Protein AF-A0A6A5UGU0-F1 (afdb_monomer_lite)

Structure (mmCIF, N/CA/C/O backbone):
data_AF-A0A6A5UGU0-F1
#
_entry.id   AF-A0A6A5UGU0-F1
#
loop_
_atom_site.group_PDB
_atom_site.id
_atom_site.type_symbol
_atom_site.label_atom_id
_atom_site.label_alt_id
_atom_site.label_comp_id
_atom_site.label_asym_id
_atom_site.label_entity_id
_atom_site.label_seq_id
_atom_site.pdbx_PDB_ins_code
_atom_site.Cartn_x
_atom_site.Cartn_y
_atom_site.Cartn_z
_atom_site.occupancy
_atom_site.B_iso_or_equiv
_atom_site.auth_seq_id
_atom_site.auth_comp_id
_atom_site.auth_asym_id
_atom_site.auth_atom_id
_atom_site.pdbx_PDB_model_num
ATOM 1 N N . MET A 1 1 ? -25.219 -4.917 24.170 1.00 49.34 1 MET A N 1
ATOM 2 C CA . MET A 1 1 ? -24.137 -5.099 23.174 1.00 49.34 1 MET A CA 1
ATOM 3 C C . MET A 1 1 ? -22.819 -4.936 23.903 1.00 49.34 1 MET A C 1
ATOM 5 O O . MET A 1 1 ? -22.660 -3.935 24.581 1.00 49.34 1 MET A O 1
ATOM 9 N N . SER A 1 2 ? -21.977 -5.966 23.900 1.00 53.06 2 SER A N 1
ATOM 10 C CA . SER A 1 2 ? -20.987 -6.270 24.943 1.00 53.06 2 SER A CA 1
ATOM 11 C C . SER A 1 2 ? -19.898 -5.188 25.089 1.00 53.06 2 SER A C 1
ATOM 13 O O . SER A 1 2 ? -18.972 -5.157 24.278 1.00 53.06 2 SER A O 1
ATOM 15 N N . PRO A 1 3 ? -19.935 -4.345 26.142 1.00 69.44 3 PRO A N 1
ATOM 16 C CA . PRO A 1 3 ? -18.876 -3.366 26.421 1.00 69.44 3 PRO A CA 1
ATOM 17 C C . PRO A 1 3 ? -17.548 -4.030 26.836 1.00 69.44 3 PRO A C 1
ATOM 19 O O . PRO A 1 3 ? -16.527 -3.362 26.954 1.00 69.44 3 PRO A O 1
ATOM 22 N N . HIS A 1 4 ? -17.549 -5.354 27.013 1.00 82.56 4 HIS A N 1
ATOM 23 C CA . HIS A 1 4 ? -16.419 -6.139 27.503 1.00 82.56 4 HIS A CA 1
ATOM 24 C C . HIS A 1 4 ? -15.214 -6.194 26.564 1.00 82.56 4 HIS A C 1
ATOM 26 O O . HIS A 1 4 ? -14.097 -6.372 27.039 1.00 82.56 4 HIS A O 1
ATOM 32 N N . LEU A 1 5 ? -15.403 -6.046 25.247 1.00 83.50 5 LEU A N 1
ATOM 33 C CA . LEU A 1 5 ? -14.250 -6.029 24.346 1.00 83.50 5 LEU A CA 1
ATOM 34 C C . LEU A 1 5 ? -13.468 -4.724 24.524 1.00 83.50 5 LEU A C 1
ATOM 36 O O . LEU A 1 5 ? -12.257 -4.761 24.685 1.00 83.50 5 LEU A O 1
ATOM 40 N N . LEU A 1 6 ? -14.169 -3.586 24.558 1.00 83.50 6 LEU A N 1
ATOM 41 C CA . LEU A 1 6 ? -13.572 -2.249 24.648 1.00 83.50 6 LEU A CA 1
ATOM 42 C C . LEU A 1 6 ? -12.930 -1.954 26.008 1.00 83.50 6 LEU A C 1
ATOM 44 O O . LEU A 1 6 ? -12.074 -1.081 26.085 1.00 83.50 6 LEU A O 1
ATOM 48 N N . SER A 1 7 ? -13.303 -2.686 27.062 1.00 90.94 7 SER A N 1
ATOM 49 C CA . SER A 1 7 ? -12.640 -2.592 28.369 1.00 90.94 7 SER A CA 1
ATOM 50 C C . SER A 1 7 ? -11.246 -3.228 28.401 1.00 90.94 7 SER A C 1
ATOM 52 O O . SER A 1 7 ? -10.529 -3.060 29.383 1.00 90.94 7 SER A O 1
ATOM 54 N N . LEU A 1 8 ? -10.855 -3.979 27.366 1.00 90.31 8 LEU A N 1
ATOM 55 C CA . LEU A 1 8 ? -9.530 -4.587 27.293 1.00 90.31 8 LEU A CA 1
ATOM 56 C C . LEU A 1 8 ? -8.468 -3.567 26.842 1.00 90.31 8 LEU A C 1
ATOM 58 O O . LEU A 1 8 ? -8.745 -2.733 25.969 1.00 90.31 8 LEU A O 1
ATOM 62 N N . PRO A 1 9 ? -7.225 -3.680 27.345 1.00 91.94 9 PRO A N 1
ATOM 63 C CA . PRO A 1 9 ? -6.083 -2.952 26.806 1.00 91.94 9 PRO A CA 1
ATOM 64 C C . PRO A 1 9 ? -5.955 -3.113 25.278 1.00 91.94 9 PRO A C 1
ATOM 66 O O . PRO A 1 9 ? -6.264 -4.195 24.753 1.00 91.94 9 PRO A O 1
ATOM 69 N N . PRO A 1 10 ? -5.510 -2.072 24.549 1.00 86.19 10 PRO A N 1
ATOM 70 C CA . PRO A 1 10 ? -5.385 -2.103 23.090 1.00 86.19 10 PRO A CA 1
ATOM 71 C C . PRO A 1 10 ? -4.582 -3.300 22.565 1.00 86.19 10 PRO A C 1
ATOM 73 O O . PRO A 1 10 ? -4.969 -3.913 21.575 1.00 86.19 10 PRO A O 1
ATOM 76 N N . GLU A 1 11 ? -3.517 -3.706 23.254 1.00 88.31 11 GLU A N 1
ATOM 77 C CA . GLU A 1 11 ? -2.632 -4.800 22.840 1.00 88.31 11 GLU A CA 1
ATOM 78 C C . GLU A 1 11 ? -3.369 -6.145 22.805 1.00 88.31 11 GLU A C 1
ATOM 80 O O . GLU A 1 11 ? -3.183 -6.947 21.886 1.00 88.31 11 GLU A O 1
ATOM 85 N N . LEU A 1 12 ? -4.240 -6.393 23.790 1.00 91.19 12 LEU A N 1
ATOM 86 C CA . LEU A 1 12 ? -5.062 -7.603 23.828 1.00 91.19 12 LEU A CA 1
ATOM 87 C C . LEU A 1 12 ? -6.134 -7.571 22.744 1.00 91.19 12 LEU A C 1
ATOM 89 O O . LEU A 1 12 ? -6.382 -8.594 22.107 1.00 91.19 12 LEU A O 1
ATOM 93 N N . ARG A 1 13 ? -6.730 -6.404 22.488 1.00 89.00 13 ARG A N 1
ATOM 94 C CA . ARG A 1 13 ? -7.705 -6.244 21.403 1.00 89.00 13 ARG A CA 1
ATOM 95 C C . ARG A 1 13 ? -7.076 -6.480 20.041 1.00 89.00 13 ARG A C 1
ATOM 97 O O . ARG A 1 13 ? -7.638 -7.242 19.265 1.00 89.00 13 ARG A O 1
ATOM 104 N N . LEU A 1 14 ? -5.886 -5.934 19.789 1.00 83.25 14 LEU A N 1
ATOM 105 C CA . LEU A 1 14 ? -5.121 -6.190 18.567 1.00 83.25 14 LEU A CA 1
ATOM 106 C C . LEU A 1 14 ? -4.831 -7.683 18.384 1.00 83.25 14 LEU A C 1
ATOM 108 O O . LEU A 1 14 ? -5.032 -8.208 17.290 1.00 83.25 14 LEU A O 1
ATOM 112 N N . ARG A 1 15 ? -4.445 -8.398 19.450 1.00 87.31 15 ARG A N 1
ATOM 113 C CA . ARG A 1 15 ? -4.280 -9.862 19.396 1.00 87.31 15 ARG A CA 1
ATOM 114 C C . ARG A 1 15 ? -5.589 -10.580 19.081 1.00 87.31 15 ARG A C 1
ATOM 116 O O . ARG A 1 15 ? -5.586 -11.478 18.250 1.00 87.31 15 ARG A O 1
ATOM 123 N N . ILE A 1 16 ? -6.703 -10.189 19.701 1.00 87.38 16 ILE A N 1
ATOM 124 C CA . ILE A 1 16 ? -8.022 -10.771 19.408 1.00 87.38 16 ILE A CA 1
ATOM 125 C C . ILE A 1 16 ? -8.397 -10.523 17.945 1.00 87.38 16 ILE A C 1
ATOM 127 O O . ILE A 1 16 ? -8.801 -11.458 17.261 1.00 87.38 16 ILE A O 1
ATOM 131 N N . TYR A 1 17 ? -8.217 -9.301 17.439 1.00 82.94 17 TYR A N 1
ATOM 132 C CA . TYR A 1 17 ? -8.453 -8.985 16.032 1.00 82.94 17 TYR A CA 1
ATOM 133 C C . TYR A 1 17 ? -7.581 -9.845 15.119 1.00 82.94 17 TYR A C 1
ATOM 135 O O . TYR A 1 17 ? -8.092 -10.366 14.138 1.00 82.94 17 TYR A O 1
ATOM 143 N N . PHE A 1 18 ? -6.317 -10.076 15.477 1.00 79.12 18 PHE A N 1
ATOM 144 C CA . PHE A 1 18 ? -5.415 -10.952 14.728 1.00 79.12 18 PHE A CA 1
ATOM 145 C C . PHE A 1 18 ? -5.879 -12.419 14.673 1.00 79.12 18 PHE A C 1
ATOM 147 O O . PHE A 1 18 ? -5.560 -13.113 13.717 1.00 79.12 18 PHE A O 1
ATOM 154 N N . TYR A 1 19 ? -6.634 -12.897 15.669 1.00 82.00 19 TYR A N 1
ATOM 155 C CA . TYR A 1 19 ? -7.231 -14.241 15.653 1.00 82.00 19 TYR A CA 1
ATOM 156 C C . TYR A 1 19 ? -8.598 -14.296 14.960 1.00 82.00 19 TYR A C 1
ATOM 158 O O . TYR A 1 19 ? -8.939 -15.310 14.353 1.00 82.00 19 TYR A O 1
ATOM 166 N N . LEU A 1 20 ? -9.410 -13.242 15.093 1.00 75.25 20 LEU A N 1
ATOM 167 C CA . LEU A 1 20 ? -10.747 -13.159 14.491 1.00 75.25 20 LEU A CA 1
ATOM 168 C C . LEU A 1 20 ? -10.683 -12.909 12.992 1.00 75.25 20 LEU A C 1
ATOM 170 O O . LEU A 1 20 ? -11.514 -13.399 12.228 1.00 75.25 20 LEU A O 1
ATOM 174 N N . ILE A 1 21 ? -9.707 -12.112 12.584 1.00 67.94 21 ILE A N 1
ATOM 175 C CA . ILE A 1 21 ? -9.341 -11.980 11.196 1.00 67.94 21 ILE A CA 1
ATOM 176 C C . ILE A 1 21 ? -8.543 -13.245 10.882 1.00 67.94 21 ILE A C 1
ATOM 178 O O . ILE A 1 21 ? -7.550 -13.491 11.565 1.00 67.94 21 ILE A O 1
ATOM 182 N N . PRO A 1 22 ? -8.954 -14.084 9.913 1.00 60.09 22 PRO A N 1
ATOM 183 C CA . PRO A 1 22 ? -8.141 -15.231 9.538 1.00 60.09 22 PRO A CA 1
ATOM 184 C C . PRO A 1 22 ? -6.701 -14.774 9.259 1.00 60.09 22 PRO A C 1
ATOM 186 O O . PRO A 1 22 ? -6.480 -13.597 8.971 1.00 60.09 22 PRO A O 1
ATOM 189 N N . ASN A 1 23 ? -5.724 -15.685 9.339 1.00 56.59 23 ASN A N 1
ATOM 190 C CA . ASN A 1 23 ? -4.346 -15.434 8.899 1.00 56.59 23 ASN A CA 1
ATOM 191 C C . ASN A 1 23 ? -4.370 -15.150 7.392 1.00 56.59 23 ASN A C 1
ATOM 193 O O . ASN A 1 23 ? -4.155 -16.014 6.545 1.00 56.59 23 ASN A O 1
ATOM 197 N N . ILE A 1 24 ? -4.775 -13.937 7.068 1.00 51.66 24 ILE A N 1
ATOM 198 C CA . ILE A 1 24 ? -5.041 -13.466 5.741 1.00 51.66 24 ILE A CA 1
ATOM 199 C C . ILE A 1 24 ? -3.693 -12.924 5.325 1.00 51.66 24 ILE A C 1
ATOM 201 O O . ILE A 1 24 ? -3.255 -11.907 5.874 1.00 51.66 24 ILE A O 1
ATOM 205 N N . PRO A 1 25 ? -2.982 -13.617 4.421 1.00 56.59 25 PRO A N 1
ATOM 206 C CA . PRO A 1 25 ? -1.736 -13.075 3.926 1.00 56.59 25 PRO A CA 1
ATOM 207 C C . PRO A 1 25 ? -2.054 -11.678 3.391 1.00 56.59 25 PRO A C 1
ATOM 209 O O . PRO A 1 25 ? -3.112 -11.477 2.807 1.00 56.59 25 PRO A O 1
ATOM 212 N N . LEU A 1 26 ? -1.176 -10.696 3.586 1.00 48.00 26 LEU A N 1
ATOM 213 C CA . LEU A 1 26 ? -1.387 -9.328 3.077 1.00 48.00 26 LEU A CA 1
ATOM 214 C C . LEU A 1 26 ? -1.565 -9.279 1.542 1.00 48.00 26 LEU A C 1
ATOM 216 O O . LEU A 1 26 ? -1.891 -8.238 0.985 1.00 48.00 26 LEU A O 1
ATOM 220 N N . SER A 1 27 ? -1.359 -10.414 0.865 1.00 46.28 27 SER A N 1
ATOM 221 C CA . SER A 1 27 ? -1.736 -10.683 -0.522 1.00 46.28 27 SER A CA 1
ATOM 222 C C . SER A 1 27 ? -3.238 -10.897 -0.746 1.00 46.28 27 SER A C 1
ATOM 224 O O . SER A 1 27 ? -3.664 -11.014 -1.889 1.00 46.28 27 SER A O 1
ATOM 226 N N . SER A 1 28 ? -4.032 -11.027 0.313 1.00 52.62 28 SER A N 1
ATOM 227 C CA . SER A 1 28 ? -5.477 -11.174 0.248 1.00 52.62 28 SER A CA 1
ATOM 228 C C . SER A 1 28 ? -6.169 -9.818 0.414 1.00 52.62 28 SER A C 1
ATOM 230 O O . SER A 1 28 ? -5.609 -8.875 0.977 1.00 52.62 28 SER A O 1
ATOM 232 N N . PRO A 1 29 ? -7.412 -9.706 -0.066 1.00 56.78 29 PRO A N 1
ATOM 233 C CA . PRO A 1 29 ? -8.093 -8.437 -0.235 1.00 56.78 29 PRO A CA 1
ATOM 234 C C . PRO A 1 29 ? -8.222 -7.602 1.043 1.00 56.78 29 PRO A C 1
ATOM 236 O O . PRO A 1 29 ? -8.706 -8.087 2.068 1.00 56.78 29 PRO A O 1
ATOM 239 N N . ALA A 1 30 ? -7.987 -6.288 0.932 1.00 57.66 30 ALA A N 1
ATOM 240 C CA . ALA A 1 30 ? -8.401 -5.315 1.949 1.00 57.66 30 ALA A CA 1
ATOM 241 C C . ALA A 1 30 ? -9.912 -5.404 2.260 1.00 57.66 30 ALA A C 1
ATOM 243 O O . ALA A 1 30 ? -10.333 -5.061 3.367 1.00 57.66 30 ALA A O 1
ATOM 244 N N . THR A 1 31 ? -10.727 -5.937 1.330 1.00 59.84 31 THR A N 1
ATOM 245 C CA . THR A 1 31 ? -12.160 -6.217 1.544 1.00 59.84 31 THR A CA 1
ATOM 246 C C . THR A 1 31 ? -12.420 -7.108 2.757 1.00 59.84 31 THR A C 1
ATOM 248 O O . THR A 1 31 ? -13.451 -6.944 3.405 1.00 59.84 31 THR A O 1
ATOM 251 N N . GLN A 1 32 ? -11.475 -7.974 3.135 1.00 63.94 32 GLN A N 1
ATOM 252 C CA . GLN A 1 32 ? -11.617 -8.849 4.303 1.00 63.94 32 GLN A CA 1
ATOM 253 C C . GLN A 1 32 ? -11.498 -8.077 5.627 1.00 63.94 32 GLN A C 1
ATOM 255 O O . GLN A 1 32 ? -12.209 -8.377 6.582 1.00 63.94 32 GLN A O 1
ATOM 260 N N . PHE A 1 33 ? -10.694 -7.011 5.659 1.00 68.88 33 PHE A N 1
ATOM 261 C CA . PHE A 1 33 ? -10.597 -6.098 6.803 1.00 68.88 33 PHE A CA 1
ATOM 262 C C . PHE A 1 33 ? -11.643 -4.984 6.755 1.00 68.88 33 PHE A C 1
ATOM 264 O O . PHE A 1 33 ? -11.893 -4.326 7.760 1.00 68.88 33 PHE A O 1
ATOM 271 N N . THR A 1 34 ? -12.268 -4.758 5.598 1.00 72.69 34 THR A N 1
ATOM 272 C CA . THR A 1 34 ? -13.196 -3.639 5.389 1.00 72.69 34 THR A CA 1
ATOM 273 C C . THR A 1 34 ? -14.408 -3.764 6.312 1.00 72.69 34 THR A C 1
ATOM 275 O O . THR A 1 34 ? -14.800 -2.789 6.939 1.00 72.69 34 THR A O 1
ATOM 278 N N . GLY A 1 35 ? -14.944 -4.969 6.520 1.00 76.38 35 GLY A N 1
ATOM 279 C CA . GLY A 1 35 ? -16.017 -5.163 7.503 1.00 76.38 35 GLY A CA 1
ATOM 280 C C . GLY A 1 35 ? -15.619 -4.698 8.909 1.00 76.38 35 GLY A C 1
ATOM 281 O O . GLY A 1 35 ? -16.367 -3.968 9.557 1.00 76.38 35 GLY A O 1
ATOM 282 N N . LEU A 1 36 ? -14.408 -5.044 9.353 1.00 76.94 36 LEU A N 1
ATOM 283 C CA . LEU A 1 36 ? -13.912 -4.680 10.679 1.00 76.94 36 LEU A CA 1
ATOM 284 C C . LEU A 1 36 ? -13.577 -3.185 10.783 1.00 76.94 36 LEU A C 1
ATOM 286 O O . LEU A 1 36 ? -14.006 -2.527 11.729 1.00 76.94 36 LEU A O 1
ATOM 290 N N . LEU A 1 37 ? -12.886 -2.623 9.789 1.00 79.94 37 LEU A N 1
ATOM 291 C CA . LEU A 1 37 ? -12.500 -1.208 9.751 1.00 79.94 37 LEU A CA 1
ATOM 292 C C . LEU A 1 37 ? -13.699 -0.261 9.725 1.00 79.94 37 LEU A C 1
ATOM 294 O O . LEU A 1 37 ? -13.630 0.840 10.267 1.00 79.94 37 LEU A O 1
ATOM 298 N N . TYR A 1 38 ? -14.794 -0.672 9.089 1.00 81.50 38 TYR A N 1
ATOM 299 C CA . TYR A 1 38 ? -16.007 0.138 9.004 1.00 81.50 38 TYR A CA 1
ATOM 300 C C . TYR A 1 38 ? -17.027 -0.192 10.103 1.00 81.50 38 TYR A C 1
ATOM 302 O O . TYR A 1 38 ? -18.035 0.502 10.212 1.00 81.50 38 TYR A O 1
ATOM 310 N N . SER A 1 39 ? -16.757 -1.186 10.959 1.00 82.12 39 SER A N 1
ATOM 311 C CA . SER A 1 39 ? -17.650 -1.541 12.071 1.00 82.12 39 SER A CA 1
ATOM 312 C C . SER A 1 39 ? -17.650 -0.505 13.202 1.00 82.12 39 SER A C 1
ATOM 314 O O . SER A 1 39 ? -18.700 -0.205 13.766 1.00 82.12 39 SER A O 1
ATOM 316 N N . CYS A 1 40 ? -16.486 0.058 13.549 1.00 84.31 40 CYS A N 1
ATOM 317 C CA . CYS A 1 40 ? -16.342 0.981 14.673 1.00 84.31 40 CYS A CA 1
ATOM 318 C C . CYS A 1 40 ? -15.159 1.938 14.468 1.00 84.31 40 CYS A C 1
ATOM 320 O O . CYS A 1 40 ? -14.041 1.507 14.181 1.00 84.31 40 CYS A O 1
ATOM 322 N N . LYS A 1 41 ? -15.385 3.243 14.692 1.00 88.00 41 LYS A N 1
ATOM 323 C CA . LYS A 1 41 ? -14.343 4.284 14.579 1.00 88.00 41 LYS A CA 1
ATOM 324 C C . LYS A 1 41 ? -13.145 4.028 15.501 1.00 88.00 41 LYS A C 1
ATOM 326 O O . LYS A 1 41 ? -12.020 4.303 15.106 1.00 88.00 41 LYS A O 1
ATOM 331 N N . TYR A 1 42 ? -13.388 3.485 16.694 1.00 87.25 42 TYR A N 1
ATOM 332 C CA . TYR A 1 42 ? -12.339 3.217 17.679 1.00 87.25 42 TYR A CA 1
ATOM 333 C C . TYR A 1 42 ? -11.463 2.017 17.292 1.00 87.25 42 TYR A C 1
ATOM 335 O O . TYR A 1 42 ? -10.239 2.089 17.337 1.00 87.25 42 TYR A O 1
ATOM 343 N N . ILE A 1 43 ? -12.087 0.940 16.806 1.00 85.44 43 ILE A N 1
ATOM 344 C CA . ILE A 1 43 ? -11.368 -0.221 16.259 1.00 85.44 43 ILE A CA 1
ATOM 345 C C . ILE A 1 43 ? -10.519 0.206 15.059 1.00 85.44 43 ILE A C 1
ATOM 347 O O . ILE A 1 43 ? -9.360 -0.185 14.936 1.00 85.44 43 ILE A O 1
ATOM 351 N N . ARG A 1 44 ? -11.073 1.065 14.196 1.00 88.69 44 ARG A N 1
ATOM 352 C CA . ARG A 1 44 ? -10.340 1.629 13.065 1.00 88.69 44 ARG A CA 1
ATOM 353 C C . ARG A 1 44 ? -9.103 2.406 13.501 1.00 88.69 44 ARG A C 1
ATOM 355 O O . ARG A 1 44 ? -8.043 2.158 12.940 1.00 88.69 44 ARG A O 1
ATOM 362 N N . SER A 1 45 ? -9.215 3.309 14.479 1.00 90.44 45 SER A N 1
ATOM 363 C CA . SER A 1 45 ? -8.064 4.102 14.936 1.00 90.44 45 SER A CA 1
ATOM 364 C C . SER A 1 45 ? -6.926 3.248 15.500 1.00 90.44 45 SER A C 1
ATOM 366 O O . SER A 1 45 ? -5.777 3.672 15.450 1.00 90.44 45 SER A O 1
ATOM 368 N N . GLU A 1 46 ? -7.226 2.049 16.000 1.00 89.56 46 GLU A N 1
ATOM 369 C CA . GLU A 1 46 ? -6.217 1.119 16.519 1.00 89.56 46 GLU A CA 1
ATOM 370 C C . GLU A 1 46 ? -5.594 0.240 15.441 1.00 89.56 46 GLU A C 1
ATOM 372 O O . GLU A 1 46 ? -4.393 -0.012 15.468 1.00 89.56 46 GLU A O 1
ATOM 377 N N . LEU A 1 47 ? -6.398 -0.234 14.489 1.00 87.31 47 LEU A N 1
ATOM 378 C CA . LEU A 1 47 ? -5.926 -1.126 13.430 1.00 87.31 47 LEU A CA 1
ATOM 379 C C . LEU A 1 47 ? -5.218 -0.389 12.298 1.00 87.31 47 LEU A C 1
ATOM 381 O O . LEU A 1 47 ? -4.342 -0.960 11.652 1.00 87.31 47 LEU A O 1
ATOM 385 N N . GLU A 1 48 ? -5.611 0.853 12.023 1.00 89.81 48 GLU A N 1
ATOM 386 C CA . GLU A 1 48 ? -5.106 1.613 10.881 1.00 89.81 48 GLU A CA 1
ATOM 387 C C . GLU A 1 48 ? -3.566 1.740 10.878 1.00 89.81 48 GLU A C 1
ATOM 389 O O . GLU A 1 48 ? -2.972 1.407 9.848 1.00 89.81 48 GLU A O 1
ATOM 394 N N . PRO A 1 49 ? -2.884 2.094 11.989 1.00 91.12 49 PRO A N 1
ATOM 395 C CA . PRO A 1 49 ? -1.419 2.142 12.030 1.00 91.12 49 PRO A CA 1
ATOM 396 C C . PRO A 1 49 ? -0.747 0.792 11.738 1.00 91.12 49 PRO A C 1
ATOM 398 O O . PRO A 1 49 ? 0.229 0.736 10.987 1.00 91.12 49 PRO A O 1
ATOM 401 N N . GLU A 1 50 ? -1.280 -0.304 12.287 1.00 88.69 50 GLU A N 1
ATOM 402 C CA . GLU A 1 50 ? -0.731 -1.649 12.070 1.00 88.69 50 GLU A CA 1
ATOM 403 C C . GLU A 1 50 ? -0.917 -2.105 10.618 1.00 88.69 50 GLU A C 1
ATOM 405 O O . GLU A 1 50 ? 0.004 -2.655 10.013 1.00 88.69 50 GLU A O 1
ATOM 410 N N . ILE A 1 51 ? -2.067 -1.807 10.010 1.00 86.69 51 ILE A N 1
ATOM 411 C CA . ILE A 1 51 ? -2.318 -2.097 8.593 1.00 86.69 51 ILE A CA 1
ATOM 412 C C . ILE A 1 51 ? -1.347 -1.316 7.707 1.00 86.69 51 ILE A C 1
ATOM 414 O O . ILE A 1 51 ? -0.731 -1.908 6.821 1.00 86.69 51 ILE A O 1
ATOM 418 N N . ILE A 1 52 ? -1.166 -0.014 7.951 1.00 90.94 52 ILE A N 1
ATOM 419 C CA . ILE A 1 52 ? -0.232 0.820 7.177 1.00 90.94 52 ILE A CA 1
ATOM 420 C C . ILE A 1 52 ? 1.187 0.251 7.272 1.00 90.94 52 ILE A C 1
ATOM 422 O O . ILE A 1 52 ? 1.844 0.073 6.246 1.00 90.94 52 ILE A O 1
ATOM 426 N N . LYS A 1 53 ? 1.641 -0.099 8.480 1.00 90.25 53 LYS A N 1
ATOM 427 C CA . LYS A 1 53 ? 2.959 -0.699 8.724 1.00 90.25 53 LYS A CA 1
ATOM 428 C C . LYS A 1 53 ? 3.152 -2.002 7.947 1.00 90.25 53 LYS A C 1
ATOM 430 O O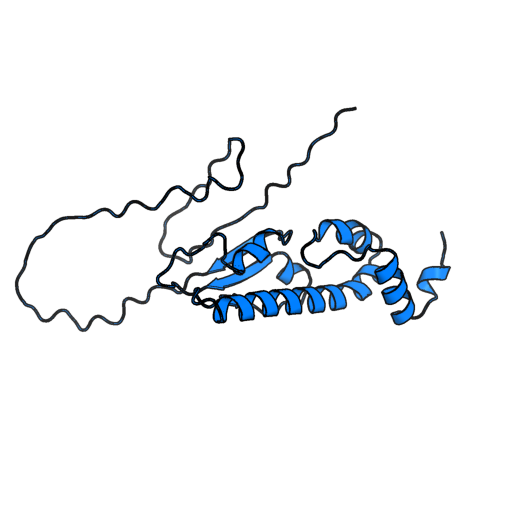 . LYS A 1 53 ? 4.170 -2.175 7.276 1.00 90.25 53 LYS A O 1
ATOM 435 N N . LEU A 1 54 ? 2.177 -2.905 8.012 1.00 87.50 54 LEU A N 1
ATOM 436 C CA . LEU A 1 54 ? 2.215 -4.194 7.323 1.00 87.50 54 LEU A CA 1
ATOM 437 C C . LEU A 1 54 ? 2.192 -4.037 5.798 1.00 87.50 54 LEU A C 1
ATOM 439 O O . LEU A 1 54 ? 2.995 -4.656 5.096 1.00 87.50 54 LEU A O 1
ATOM 443 N N . MET A 1 55 ? 1.317 -3.179 5.274 1.00 88.56 55 MET A N 1
ATOM 444 C CA . MET A 1 55 ? 1.243 -2.917 3.837 1.00 88.56 55 MET A CA 1
ATOM 445 C C . MET A 1 55 ? 2.522 -2.246 3.330 1.00 88.56 55 MET A C 1
ATOM 447 O O . MET A 1 55 ? 3.030 -2.628 2.279 1.00 88.56 55 MET A O 1
ATOM 451 N N . PHE A 1 56 ? 3.102 -1.312 4.084 1.00 91.94 56 PHE A N 1
ATOM 452 C CA . PHE A 1 56 ? 4.373 -0.693 3.715 1.00 91.94 56 PHE A CA 1
ATOM 453 C C . PHE A 1 56 ? 5.526 -1.703 3.690 1.00 91.94 56 PHE A C 1
ATOM 455 O O . PHE A 1 56 ? 6.322 -1.700 2.750 1.00 91.94 56 PHE A O 1
ATOM 462 N N . ALA A 1 57 ? 5.590 -2.617 4.662 1.00 91.44 57 ALA A N 1
ATOM 463 C CA . ALA A 1 57 ? 6.566 -3.705 4.655 1.00 91.44 57 ALA A CA 1
ATOM 464 C C . ALA A 1 57 ? 6.421 -4.600 3.408 1.00 91.44 57 ALA A C 1
ATOM 466 O O . ALA A 1 57 ? 7.420 -4.963 2.782 1.00 91.44 57 ALA A O 1
ATOM 467 N N . PHE A 1 58 ? 5.185 -4.898 2.991 1.00 91.00 58 PHE A N 1
ATOM 468 C CA . PHE A 1 58 ? 4.921 -5.619 1.745 1.00 91.00 58 PHE A CA 1
ATOM 469 C C . PHE A 1 58 ? 5.402 -4.844 0.509 1.00 91.00 58 PHE A C 1
ATOM 471 O O . PHE A 1 58 ? 6.111 -5.410 -0.324 1.00 91.00 58 PHE A O 1
ATOM 478 N N . LEU A 1 59 ? 5.087 -3.548 0.403 1.00 93.62 59 LEU A N 1
ATOM 479 C CA . LEU A 1 59 ? 5.551 -2.700 -0.704 1.00 93.62 59 LEU A CA 1
ATOM 480 C C . LEU A 1 59 ? 7.083 -2.671 -0.784 1.00 93.62 59 LEU A C 1
ATOM 482 O O . LEU A 1 59 ? 7.649 -2.829 -1.864 1.00 93.62 59 LEU A O 1
ATOM 486 N N . ARG A 1 60 ? 7.769 -2.572 0.361 1.00 94.81 60 ARG A N 1
ATOM 487 C CA . ARG A 1 60 ? 9.236 -2.661 0.432 1.00 94.81 60 ARG A CA 1
ATOM 488 C C . ARG A 1 60 ? 9.768 -4.017 -0.025 1.00 94.81 60 ARG A C 1
ATOM 490 O O . ARG A 1 60 ? 10.767 -4.058 -0.735 1.00 94.81 60 ARG A O 1
ATOM 497 N N . SER A 1 61 ? 9.087 -5.112 0.304 1.00 94.12 61 SER A N 1
ATOM 498 C CA . SER A 1 61 ? 9.437 -6.441 -0.212 1.00 94.12 61 SER A CA 1
ATOM 499 C C . SER A 1 61 ? 9.264 -6.543 -1.734 1.00 94.12 61 SER A C 1
ATOM 501 O O . SER A 1 61 ? 10.083 -7.163 -2.411 1.00 94.12 61 SER A O 1
ATOM 503 N N . VAL A 1 62 ? 8.223 -5.929 -2.306 1.00 93.50 62 VAL A N 1
ATOM 504 C CA . VAL A 1 62 ? 8.048 -5.848 -3.768 1.00 93.50 62 VAL A CA 1
ATOM 505 C C . VAL A 1 62 ? 9.165 -5.010 -4.396 1.00 93.50 62 VAL A C 1
ATOM 507 O O . VAL A 1 62 ? 9.753 -5.442 -5.387 1.00 93.50 62 VAL A O 1
ATOM 510 N N . GLN A 1 63 ? 9.510 -3.868 -3.794 1.00 95.00 63 GLN A N 1
ATOM 511 C CA . GLN A 1 63 ? 10.614 -3.009 -4.232 1.00 95.00 63 GLN A CA 1
ATOM 512 C C . GLN A 1 63 ? 11.943 -3.767 -4.287 1.00 95.00 63 GLN A C 1
ATOM 514 O O . GLN A 1 63 ? 12.600 -3.775 -5.325 1.00 95.00 63 GLN A O 1
ATOM 519 N N . ASP A 1 64 ? 12.297 -4.448 -3.197 1.00 94.75 64 ASP A N 1
ATOM 520 C CA . ASP A 1 64 ? 13.539 -5.215 -3.068 1.00 94.75 64 ASP A CA 1
ATOM 521 C C . ASP A 1 64 ? 13.606 -6.401 -4.042 1.00 94.75 64 ASP A C 1
ATOM 523 O O . ASP A 1 64 ? 14.638 -6.657 -4.660 1.00 94.75 64 ASP A O 1
ATOM 527 N N . ARG A 1 65 ? 12.495 -7.117 -4.253 1.00 93.88 65 ARG A N 1
ATOM 528 C CA . ARG A 1 65 ? 12.462 -8.191 -5.257 1.00 93.88 65 ARG A CA 1
ATOM 529 C C . ARG A 1 65 ? 12.633 -7.653 -6.672 1.00 93.88 65 ARG A C 1
ATOM 531 O O . ARG A 1 65 ? 13.317 -8.288 -7.469 1.00 93.88 65 ARG A O 1
ATOM 538 N N . THR A 1 66 ? 12.033 -6.504 -6.978 1.00 91.88 66 THR A N 1
ATOM 539 C CA . THR A 1 66 ? 12.100 -5.891 -8.313 1.00 91.88 66 THR A CA 1
ATOM 540 C C . THR A 1 66 ? 13.513 -5.396 -8.623 1.00 91.88 66 THR A C 1
ATOM 542 O O . THR A 1 66 ? 14.031 -5.689 -9.698 1.00 91.88 66 THR A O 1
ATOM 545 N N . SER A 1 67 ? 14.185 -4.745 -7.666 1.00 91.25 67 SER A N 1
ATOM 546 C CA . SER A 1 67 ? 15.573 -4.288 -7.845 1.00 91.25 67 SER A CA 1
ATOM 547 C C . SER A 1 67 ? 16.561 -5.446 -8.035 1.00 91.25 67 SER A C 1
ATOM 549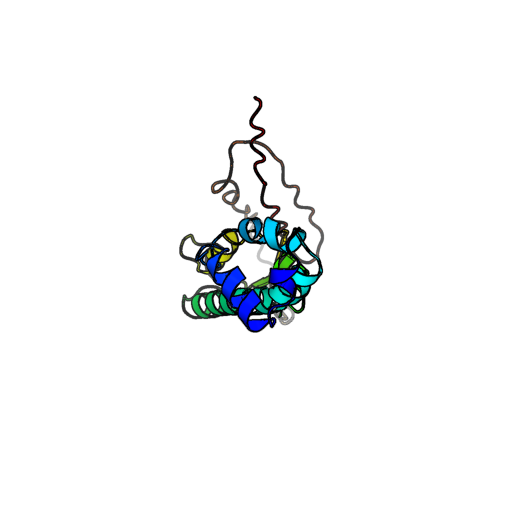 O O . SER A 1 67 ? 17.556 -5.305 -8.743 1.00 91.25 67 SER A O 1
ATOM 551 N N . LYS A 1 68 ? 16.273 -6.620 -7.457 1.00 92.81 68 LYS A N 1
ATOM 552 C CA . LYS A 1 68 ? 17.089 -7.838 -7.605 1.00 92.81 68 LYS A CA 1
ATOM 553 C C . LYS A 1 68 ? 16.878 -8.596 -8.919 1.00 92.81 68 LYS A C 1
ATOM 555 O O . LYS A 1 68 ? 17.723 -9.411 -9.271 1.00 92.81 68 LYS A O 1
ATOM 560 N N . SER A 1 69 ? 15.776 -8.375 -9.636 1.00 87.38 69 SER A N 1
ATOM 561 C CA . SER A 1 69 ? 15.343 -9.228 -10.762 1.00 87.38 69 SER A CA 1
ATOM 562 C C . SER A 1 69 ? 15.611 -8.629 -12.149 1.00 87.38 69 SER A C 1
ATOM 564 O O . SER A 1 69 ? 14.973 -9.007 -13.127 1.00 87.38 69 SER A O 1
ATOM 566 N N . SER A 1 70 ? 16.565 -7.696 -12.253 1.00 85.62 70 SER A N 1
ATOM 567 C CA . SER A 1 70 ? 16.920 -6.979 -13.496 1.00 85.62 70 SER A CA 1
ATOM 568 C C . SER A 1 70 ? 15.763 -6.206 -14.151 1.00 85.62 70 SER A C 1
ATOM 570 O O . SER A 1 70 ? 15.925 -5.661 -15.245 1.00 85.62 70 SER A O 1
ATOM 572 N N . TYR A 1 71 ? 14.602 -6.130 -13.497 1.00 87.25 71 TYR A N 1
ATOM 573 C CA . TYR A 1 71 ? 13.499 -5.282 -13.917 1.00 87.25 71 TYR A CA 1
ATOM 574 C C . TYR A 1 71 ? 13.792 -3.819 -13.583 1.00 87.25 71 TYR A C 1
ATOM 576 O O . TYR A 1 71 ? 14.720 -3.485 -12.848 1.00 87.25 71 TYR A O 1
ATOM 584 N N . ALA A 1 72 ? 12.980 -2.928 -14.150 1.00 86.75 72 ALA A N 1
ATOM 585 C CA . ALA A 1 72 ? 13.041 -1.511 -13.832 1.00 86.75 72 ALA A CA 1
ATOM 586 C C . ALA A 1 72 ? 12.901 -1.271 -12.326 1.00 86.75 72 ALA A C 1
ATOM 588 O O . ALA A 1 72 ? 11.995 -1.828 -11.701 1.00 86.75 72 ALA A O 1
ATOM 589 N N . ASN A 1 73 ? 13.747 -0.396 -11.780 1.00 90.94 73 ASN A N 1
ATOM 590 C CA . ASN A 1 73 ? 13.608 0.032 -10.400 1.00 90.94 73 ASN A CA 1
ATOM 591 C C . ASN A 1 73 ? 12.238 0.672 -10.190 1.00 90.94 73 ASN A C 1
ATOM 593 O O . ASN A 1 73 ? 11.710 1.385 -11.050 1.00 90.94 73 ASN A O 1
ATOM 597 N N . ILE A 1 74 ? 11.677 0.389 -9.022 1.00 93.88 74 ILE A N 1
ATOM 598 C CA . ILE A 1 74 ? 10.429 0.974 -8.565 1.00 93.88 74 ILE A CA 1
ATOM 599 C C . ILE A 1 74 ? 10.678 1.702 -7.257 1.00 93.88 74 ILE A C 1
ATOM 601 O O . ILE A 1 74 ? 11.444 1.241 -6.407 1.00 93.88 74 ILE A O 1
ATOM 605 N N . THR A 1 75 ? 9.990 2.817 -7.088 1.00 94.81 75 THR A N 1
ATOM 606 C CA . THR A 1 75 ? 9.993 3.596 -5.860 1.00 94.81 75 THR A CA 1
ATOM 607 C C . THR A 1 75 ? 8.551 3.839 -5.455 1.00 94.81 75 THR A C 1
ATOM 609 O O . THR A 1 75 ? 7.711 4.221 -6.270 1.00 94.81 75 THR A O 1
ATOM 612 N N . PHE A 1 76 ? 8.262 3.565 -4.187 1.00 94.56 76 PHE A N 1
ATOM 613 C CA . PHE A 1 76 ? 6.963 3.817 -3.582 1.00 94.56 76 PHE A CA 1
ATOM 614 C C . PHE A 1 76 ? 7.050 5.058 -2.703 1.00 94.56 76 PHE A C 1
ATOM 616 O O . PHE A 1 76 ? 8.002 5.197 -1.927 1.00 94.56 76 PHE A O 1
ATOM 623 N N . ASP A 1 77 ? 6.025 5.903 -2.768 1.00 93.19 77 ASP A N 1
ATOM 624 C CA . ASP A 1 77 ? 5.829 6.948 -1.768 1.00 93.19 77 ASP A CA 1
ATOM 625 C C . ASP A 1 77 ? 5.586 6.302 -0.394 1.00 93.19 77 ASP A C 1
ATOM 627 O O . ASP A 1 77 ? 4.958 5.245 -0.286 1.00 93.19 77 ASP A O 1
ATOM 631 N N . THR A 1 78 ? 6.099 6.919 0.675 1.00 93.19 78 THR A N 1
ATOM 632 C CA . THR A 1 78 ? 5.863 6.418 2.038 1.00 93.19 78 THR A CA 1
ATOM 633 C C . THR A 1 78 ? 4.429 6.762 2.450 1.00 93.19 78 THR A C 1
ATOM 635 O O . THR A 1 78 ? 4.097 7.944 2.522 1.00 93.19 78 THR A O 1
ATOM 638 N N . PRO A 1 79 ? 3.563 5.770 2.717 1.00 93.62 79 PRO A N 1
ATOM 639 C CA . PRO A 1 79 ? 2.183 6.038 3.087 1.00 93.62 79 PRO A CA 1
ATOM 640 C C . PRO A 1 79 ? 2.091 6.501 4.545 1.00 93.62 79 PRO A C 1
ATOM 642 O O . PRO A 1 79 ? 2.696 5.897 5.432 1.00 93.62 79 PRO A O 1
ATOM 645 N N . HIS A 1 80 ? 1.286 7.532 4.806 1.00 92.56 80 HIS A N 1
ATOM 646 C CA . HIS A 1 80 ? 1.062 8.060 6.160 1.00 92.56 80 HIS A CA 1
ATOM 647 C C . HIS A 1 80 ? -0.346 7.776 6.688 1.00 92.56 80 HIS A C 1
ATOM 649 O O . HIS A 1 80 ? -0.570 7.764 7.897 1.00 92.56 80 HIS A O 1
ATOM 655 N N . LYS A 1 81 ? -1.298 7.526 5.789 1.00 94.50 81 LYS A N 1
ATOM 656 C CA . LYS A 1 81 ? -2.684 7.157 6.103 1.00 94.50 81 LYS A CA 1
ATOM 657 C C . LYS A 1 81 ? -3.130 5.990 5.232 1.00 94.50 81 LYS A C 1
ATOM 659 O O . LYS A 1 81 ? -2.589 5.768 4.148 1.00 94.50 81 LYS A O 1
ATOM 664 N N . LEU A 1 82 ? -4.187 5.292 5.649 1.00 90.12 82 LEU A N 1
ATOM 665 C CA . LEU A 1 82 ? -4.727 4.160 4.887 1.00 90.12 82 LEU A CA 1
ATOM 666 C C . LEU A 1 82 ? -5.126 4.558 3.458 1.00 90.12 82 LEU A C 1
ATOM 668 O O . LEU A 1 82 ? -4.966 3.784 2.517 1.00 90.12 82 LEU A O 1
ATOM 672 N N . GLY A 1 83 ? -5.609 5.792 3.288 1.00 91.75 83 GLY A N 1
ATOM 673 C CA . GLY A 1 83 ? -5.960 6.340 1.980 1.00 91.75 83 GLY A CA 1
ATOM 674 C C . GLY A 1 83 ? -4.790 6.390 0.993 1.00 91.75 83 GLY A C 1
ATOM 675 O O . GLY A 1 83 ? -5.024 6.172 -0.192 1.00 91.75 83 GLY A O 1
ATOM 676 N N . ASP A 1 84 ? -3.560 6.621 1.459 1.00 93.25 84 ASP A N 1
ATOM 677 C CA . ASP A 1 84 ? -2.371 6.665 0.592 1.00 93.25 84 ASP A CA 1
ATOM 678 C C . ASP A 1 84 ? -2.037 5.267 0.076 1.00 93.25 84 ASP A C 1
ATOM 680 O O . ASP A 1 84 ? -1.726 5.080 -1.095 1.00 93.25 84 ASP A O 1
ATOM 684 N N . VAL A 1 85 ? -2.180 4.262 0.943 1.00 90.44 85 VAL A N 1
ATOM 685 C CA . VAL A 1 85 ? -1.932 2.870 0.571 1.00 90.44 85 VAL A CA 1
ATOM 686 C C . VAL A 1 85 ? -2.959 2.378 -0.447 1.00 90.44 85 VAL A C 1
ATOM 688 O O . VAL A 1 85 ? -2.605 1.678 -1.390 1.00 90.44 85 VAL A O 1
ATOM 691 N N . LEU A 1 86 ? -4.233 2.747 -0.278 1.00 89.06 86 LEU A N 1
ATOM 692 C CA . LEU A 1 86 ? -5.303 2.368 -1.208 1.00 89.06 86 LEU A CA 1
ATOM 693 C C . LEU A 1 86 ? -5.227 3.116 -2.547 1.00 89.06 86 LEU A C 1
ATOM 695 O O . LEU A 1 86 ? -5.766 2.630 -3.540 1.00 89.06 86 LEU A O 1
ATOM 699 N N . ASN A 1 87 ? -4.586 4.284 -2.581 1.00 92.69 87 ASN A N 1
ATOM 700 C CA . ASN A 1 87 ? -4.375 5.089 -3.783 1.00 92.69 87 ASN A CA 1
ATOM 701 C C . ASN A 1 87 ? -2.881 5.158 -4.095 1.00 92.69 87 ASN A C 1
ATOM 703 O O . ASN A 1 87 ? -2.276 6.229 -4.104 1.00 92.69 87 ASN A O 1
ATOM 707 N N . LEU A 1 88 ? -2.293 3.985 -4.315 1.00 93.31 88 LEU A N 1
ATOM 708 C CA . LEU A 1 88 ? -0.854 3.824 -4.404 1.00 93.31 88 LEU A CA 1
ATOM 709 C C . LEU A 1 88 ? -0.288 4.574 -5.611 1.00 93.31 88 LEU A C 1
ATOM 711 O O . LEU A 1 88 ? -0.743 4.400 -6.747 1.00 93.31 88 LEU A O 1
ATOM 715 N N . ARG A 1 89 ? 0.751 5.368 -5.363 1.00 93.94 89 ARG A N 1
ATOM 716 C CA . ARG A 1 89 ? 1.575 5.987 -6.395 1.00 93.94 89 ARG A CA 1
ATOM 717 C C . ARG A 1 89 ? 2.928 5.288 -6.443 1.00 93.94 89 ARG A C 1
ATOM 719 O O . ARG A 1 89 ? 3.565 5.054 -5.419 1.00 93.94 89 ARG A O 1
ATOM 726 N N . VAL A 1 90 ? 3.322 4.928 -7.654 1.00 94.25 90 VAL A N 1
ATOM 727 C CA . VAL A 1 90 ? 4.571 4.250 -7.980 1.00 94.25 90 VAL A CA 1
ATOM 728 C C . VAL A 1 90 ? 5.312 5.089 -8.992 1.00 94.25 90 VAL A C 1
ATOM 730 O O . VAL A 1 90 ? 4.729 5.501 -9.993 1.00 94.25 90 VAL A O 1
ATOM 733 N N . GLU A 1 91 ? 6.599 5.280 -8.765 1.00 93.94 91 GLU A N 1
ATOM 734 C CA . GLU A 1 91 ? 7.532 5.721 -9.793 1.00 93.94 91 GLU A CA 1
ATOM 735 C C . GLU A 1 91 ? 8.285 4.494 -10.293 1.00 93.94 91 GLU A C 1
ATOM 737 O O . GLU A 1 91 ? 8.752 3.675 -9.498 1.00 93.94 91 GLU A O 1
ATOM 742 N N . ARG A 1 92 ? 8.335 4.315 -11.611 1.00 91.19 92 ARG A N 1
ATOM 743 C CA . ARG A 1 92 ? 8.934 3.139 -12.236 1.00 91.19 92 ARG A CA 1
ATOM 744 C C . ARG A 1 92 ? 9.800 3.550 -13.407 1.00 91.19 92 ARG A C 1
ATOM 746 O O . ARG A 1 92 ? 9.298 4.148 -14.357 1.00 91.19 92 ARG A O 1
ATOM 753 N N . ASP A 1 93 ? 11.066 3.156 -13.367 1.00 90.38 93 ASP A N 1
ATOM 754 C CA . ASP A 1 93 ? 12.017 3.483 -14.421 1.00 90.38 93 ASP A CA 1
ATOM 755 C C . ASP A 1 93 ? 11.639 2.845 -15.766 1.00 90.38 93 ASP A C 1
ATOM 757 O O . ASP A 1 93 ? 10.995 1.795 -15.848 1.00 90.38 93 ASP A O 1
ATOM 761 N N . SER A 1 94 ? 12.066 3.475 -16.861 1.00 80.44 94 SER A N 1
ATOM 762 C CA . SER A 1 94 ? 11.950 2.880 -18.195 1.00 80.44 94 SER A CA 1
ATOM 763 C C . SER A 1 94 ? 13.090 1.881 -18.399 1.00 80.44 94 SER A C 1
ATOM 765 O O . SER A 1 94 ? 14.145 2.225 -18.923 1.00 80.44 94 SER A O 1
ATOM 767 N N . GLY A 1 95 ? 12.901 0.649 -17.925 1.00 71.56 95 GLY A N 1
ATOM 768 C CA . GLY A 1 95 ? 13.862 -0.436 -18.132 1.00 71.56 95 GLY A CA 1
ATOM 769 C C . GLY A 1 95 ? 13.868 -0.956 -19.581 1.00 71.56 95 GLY A C 1
ATOM 770 O O . GLY A 1 95 ? 12.877 -0.796 -20.294 1.00 71.56 95 GLY A O 1
ATOM 771 N N . PRO A 1 96 ? 14.944 -1.634 -20.024 1.00 63.12 96 PRO A N 1
ATOM 772 C CA . PRO A 1 96 ? 15.071 -2.172 -21.386 1.00 63.12 96 PRO A CA 1
ATOM 773 C C . PRO A 1 96 ? 14.135 -3.360 -21.699 1.00 63.12 96 PRO A C 1
ATOM 775 O O . PRO A 1 96 ? 14.148 -3.874 -22.816 1.00 63.12 96 PRO A O 1
ATOM 778 N N . GLY A 1 97 ? 13.328 -3.812 -20.734 1.00 68.38 97 GLY A N 1
ATOM 779 C CA . GLY A 1 97 ? 12.438 -4.968 -20.857 1.00 68.38 97 GLY A CA 1
ATOM 780 C C . GLY A 1 97 ? 10.955 -4.617 -21.001 1.00 68.38 97 GLY A C 1
ATOM 781 O O . GLY A 1 97 ? 10.536 -3.464 -20.900 1.00 68.38 97 GLY A O 1
ATOM 782 N N . ALA A 1 98 ? 10.132 -5.649 -21.204 1.00 66.75 98 ALA A N 1
ATOM 783 C CA . ALA A 1 98 ? 8.682 -5.512 -21.127 1.00 66.75 98 ALA A CA 1
ATOM 784 C C . ALA A 1 98 ? 8.294 -5.027 -19.721 1.00 66.75 98 ALA A C 1
ATOM 786 O O . ALA A 1 98 ? 8.573 -5.700 -18.732 1.00 66.75 98 ALA A O 1
ATOM 787 N N . ILE A 1 99 ? 7.637 -3.867 -19.648 1.00 69.75 99 ILE A N 1
ATOM 788 C CA . ILE A 1 99 ? 7.357 -3.132 -18.401 1.00 69.75 99 ILE A CA 1
ATOM 789 C C . ILE A 1 99 ? 6.456 -3.936 -17.432 1.00 69.75 99 ILE A C 1
ATOM 791 O O . ILE A 1 99 ? 6.333 -3.561 -16.277 1.00 69.75 99 ILE A O 1
ATOM 795 N N . TYR A 1 100 ? 5.878 -5.070 -17.853 1.00 79.06 100 TYR A N 1
ATOM 796 C CA . TYR A 1 100 ? 5.010 -5.928 -17.034 1.00 79.06 100 TYR A CA 1
ATOM 797 C C . TYR A 1 100 ? 5.111 -7.404 -17.459 1.00 79.06 100 TYR A C 1
ATOM 799 O O . TYR A 1 100 ? 4.154 -7.981 -17.982 1.00 79.06 100 TYR A O 1
ATOM 807 N N . ALA A 1 101 ? 6.287 -8.017 -17.308 1.00 87.06 101 ALA A N 1
ATOM 808 C CA . ALA A 1 101 ? 6.423 -9.462 -17.508 1.00 87.06 101 ALA A CA 1
ATOM 809 C C . ALA A 1 101 ? 5.584 -10.236 -16.472 1.00 87.06 101 ALA A C 1
ATOM 811 O O . ALA A 1 101 ? 5.327 -9.743 -15.380 1.00 87.06 101 ALA A O 1
ATOM 812 N N . ARG A 1 102 ? 5.164 -11.468 -16.787 1.00 87.00 102 ARG A N 1
ATOM 813 C CA . ARG A 1 102 ? 4.367 -12.284 -15.851 1.00 87.00 102 ARG A CA 1
ATOM 814 C C . ARG A 1 102 ? 5.113 -12.579 -14.543 1.00 87.00 102 ARG A C 1
ATOM 816 O O . ARG A 1 102 ? 4.481 -12.653 -13.495 1.00 87.00 102 ARG A O 1
ATOM 823 N N . ASP A 1 103 ? 6.433 -12.695 -14.634 1.00 89.62 103 ASP A N 1
ATOM 824 C CA . ASP A 1 103 ? 7.326 -12.986 -13.510 1.00 89.62 103 ASP A CA 1
ATOM 825 C C . ASP A 1 103 ? 7.838 -11.715 -12.811 1.00 89.62 103 ASP A C 1
ATOM 827 O O . ASP A 1 103 ? 8.619 -11.794 -11.864 1.00 89.62 103 ASP A O 1
ATOM 831 N N . ASP A 1 104 ? 7.386 -10.536 -13.252 1.00 90.44 104 ASP A N 1
ATOM 832 C CA . ASP A 1 104 ? 7.717 -9.264 -12.624 1.00 90.44 104 ASP A CA 1
ATOM 833 C C . ASP A 1 104 ? 7.096 -9.193 -11.217 1.00 90.44 104 ASP A C 1
ATOM 835 O O . ASP A 1 104 ? 5.864 -9.236 -11.089 1.00 90.44 104 ASP A O 1
ATOM 839 N N . PRO A 1 105 ? 7.898 -9.039 -10.143 1.00 92.12 105 PRO A N 1
ATOM 840 C CA . PRO A 1 105 ? 7.381 -8.921 -8.782 1.00 92.12 105 PRO A CA 1
ATOM 841 C C . PRO A 1 105 ? 6.369 -7.783 -8.613 1.00 92.12 105 PRO A C 1
ATOM 843 O O . PRO A 1 105 ? 5.526 -7.855 -7.716 1.00 92.12 105 PRO A O 1
ATOM 846 N N . PHE A 1 106 ? 6.397 -6.770 -9.483 1.00 91.56 106 PHE A N 1
ATOM 847 C CA . PHE A 1 106 ? 5.407 -5.697 -9.532 1.00 91.56 106 PHE A CA 1
ATOM 848 C C . PHE A 1 106 ? 3.970 -6.204 -9.723 1.00 91.56 106 PHE A C 1
ATOM 850 O O . PHE A 1 106 ? 3.031 -5.607 -9.194 1.00 91.56 106 PHE A O 1
ATOM 857 N N . ILE A 1 107 ? 3.778 -7.334 -10.414 1.00 90.75 107 ILE A N 1
ATOM 858 C CA . ILE A 1 107 ? 2.463 -7.967 -10.604 1.00 90.75 107 ILE A CA 1
ATOM 859 C C . ILE A 1 107 ? 1.822 -8.337 -9.260 1.00 90.75 107 ILE A C 1
ATOM 861 O O . ILE A 1 107 ? 0.596 -8.376 -9.160 1.00 90.75 107 ILE A O 1
ATOM 865 N N . ALA A 1 108 ? 2.614 -8.509 -8.194 1.00 89.69 108 ALA A N 1
ATOM 866 C CA . ALA A 1 108 ? 2.101 -8.722 -6.843 1.00 89.69 108 ALA A CA 1
ATOM 867 C C . ALA A 1 108 ? 1.157 -7.593 -6.375 1.00 89.69 108 ALA A C 1
ATOM 869 O O . ALA A 1 108 ? 0.232 -7.852 -5.607 1.00 89.69 108 ALA A O 1
ATOM 870 N N . LEU A 1 109 ? 1.344 -6.361 -6.868 1.00 89.44 109 LEU A N 1
ATOM 871 C CA . LEU A 1 109 ? 0.480 -5.219 -6.549 1.00 89.44 109 LEU A CA 1
ATOM 872 C C . LEU A 1 109 ? -0.923 -5.351 -7.146 1.00 89.44 109 LEU A C 1
ATOM 874 O O . LEU A 1 109 ? -1.860 -4.781 -6.601 1.00 89.44 109 LEU A O 1
ATOM 878 N N . LEU A 1 110 ? -1.100 -6.110 -8.231 1.00 84.81 110 LEU A N 1
ATOM 879 C CA . LEU A 1 110 ? -2.421 -6.321 -8.836 1.00 84.81 110 LEU A CA 1
ATOM 880 C C . LEU A 1 110 ? -3.325 -7.204 -7.967 1.00 84.81 110 LEU A C 1
ATOM 882 O O . LEU A 1 110 ? -4.544 -7.166 -8.113 1.00 84.81 110 LEU A O 1
ATOM 886 N N . TYR A 1 111 ? -2.735 -7.974 -7.050 1.00 82.88 111 TYR A N 1
ATOM 887 C CA . TYR A 1 111 ? -3.475 -8.723 -6.034 1.00 82.88 111 TYR A CA 1
ATOM 888 C C . TYR A 1 111 ? -3.817 -7.861 -4.815 1.00 82.88 111 TYR A C 1
ATOM 890 O O . TYR A 1 111 ? -4.655 -8.245 -3.999 1.00 82.88 111 TYR A O 1
ATOM 898 N N . MET A 1 112 ? -3.221 -6.670 -4.696 1.00 80.75 112 MET A N 1
ATOM 899 C CA . MET A 1 112 ? -3.690 -5.685 -3.734 1.00 80.75 112 MET A CA 1
ATOM 900 C C . MET A 1 112 ? -4.989 -5.078 -4.265 1.00 80.75 112 MET A C 1
ATOM 902 O O . MET A 1 112 ? -5.065 -4.593 -5.391 1.00 80.75 112 MET A O 1
ATOM 906 N N . HIS A 1 113 ? -6.030 -5.069 -3.436 1.00 77.94 113 HIS A N 1
ATOM 907 C CA . HIS A 1 113 ? -7.304 -4.424 -3.760 1.00 77.94 113 HIS A CA 1
ATOM 908 C C . HIS A 1 113 ? -7.196 -2.902 -3.599 1.00 77.94 113 HIS A C 1
ATOM 910 O O . HIS A 1 113 ? -7.814 -2.309 -2.714 1.00 77.94 113 HIS A O 1
ATOM 916 N N . LEU A 1 114 ? -6.366 -2.285 -4.435 1.00 85.31 114 LEU A N 1
ATOM 917 C CA . LEU A 1 114 ? -6.173 -0.844 -4.491 1.00 85.31 114 LEU A CA 1
ATOM 918 C C . LEU A 1 114 ? -7.431 -0.180 -5.062 1.00 85.31 114 LEU A C 1
ATOM 920 O O . LEU A 1 114 ? -8.040 -0.674 -6.013 1.00 85.31 114 LEU A O 1
ATOM 924 N N . SER A 1 115 ? -7.800 0.968 -4.502 1.00 87.44 115 SER A N 1
ATOM 925 C CA . SER A 1 115 ? -8.807 1.851 -5.099 1.00 87.44 115 SER A CA 1
ATOM 926 C C . SER A 1 115 ? -8.278 2.474 -6.388 1.00 87.44 115 SER A C 1
ATOM 928 O O . SER A 1 115 ? -9.022 2.634 -7.355 1.00 87.44 115 SER A O 1
ATOM 930 N N . SER A 1 116 ? -6.988 2.817 -6.391 1.00 89.50 116 SER A N 1
ATOM 931 C CA . SER A 1 116 ? -6.279 3.378 -7.534 1.00 89.50 116 SER A CA 1
ATOM 932 C C . SER A 1 116 ? -4.806 2.986 -7.481 1.00 89.50 116 SER A C 1
ATOM 934 O O . SER A 1 116 ? -4.192 3.018 -6.416 1.00 89.50 116 SER A O 1
ATOM 936 N N . LEU A 1 117 ? -4.229 2.672 -8.640 1.00 92.44 117 LEU A N 1
ATOM 937 C CA . LEU A 1 117 ? -2.789 2.504 -8.830 1.00 92.44 117 LEU A CA 1
ATOM 938 C C . LEU A 1 117 ? -2.322 3.505 -9.886 1.00 92.44 117 LEU A C 1
ATOM 940 O O . LEU A 1 117 ? -2.739 3.418 -11.039 1.00 92.44 117 LEU A O 1
ATOM 944 N N . THR A 1 118 ? -1.470 4.447 -9.489 1.00 92.69 118 THR A N 1
ATOM 945 C CA . THR A 1 118 ? -0.862 5.436 -10.386 1.00 92.69 118 THR A CA 1
ATOM 946 C C . THR A 1 118 ? 0.585 5.061 -10.644 1.00 92.69 118 THR A C 1
ATOM 948 O O . THR A 1 118 ? 1.389 5.048 -9.718 1.00 92.69 118 THR A O 1
ATOM 951 N N . ILE A 1 119 ? 0.924 4.796 -11.903 1.00 92.31 119 ILE A N 1
ATOM 952 C CA . ILE A 1 119 ? 2.293 4.484 -12.320 1.00 92.31 119 ILE A CA 1
ATOM 953 C C . ILE A 1 119 ? 2.859 5.700 -13.037 1.00 92.31 119 ILE A C 1
ATOM 955 O O . ILE A 1 119 ? 2.313 6.130 -14.050 1.00 92.31 119 ILE A O 1
ATOM 959 N N . GLN A 1 120 ? 3.945 6.246 -12.512 1.00 91.62 120 GLN A N 1
ATOM 960 C CA . GLN A 1 120 ? 4.681 7.344 -13.107 1.00 91.62 120 GLN A CA 1
ATOM 961 C C . GLN A 1 120 ? 5.931 6.810 -13.772 1.00 91.62 120 GLN A C 1
ATOM 963 O O . GLN A 1 120 ? 6.767 6.164 -13.147 1.00 91.62 120 GLN A O 1
ATOM 968 N N . LEU A 1 121 ? 6.033 7.094 -15.061 1.00 88.50 121 LEU A N 1
ATOM 969 C CA . LEU A 1 121 ? 7.222 6.812 -15.840 1.00 88.50 121 LEU A CA 1
ATOM 970 C C . LEU A 1 121 ? 8.119 8.053 -15.780 1.00 88.50 121 LEU A C 1
ATOM 972 O O . LEU A 1 121 ? 7.585 9.167 -15.890 1.00 88.50 121 LEU A O 1
ATOM 976 N N . PRO A 1 122 ? 9.448 7.903 -15.618 1.00 83.00 122 PRO A N 1
ATOM 977 C CA . PRO A 1 122 ? 10.355 9.032 -15.676 1.00 83.00 122 PRO A CA 1
ATOM 978 C C . PRO A 1 122 ? 10.123 9.762 -16.991 1.00 83.00 122 PRO A C 1
ATOM 980 O O . PRO A 1 122 ? 9.970 9.150 -18.055 1.00 83.00 122 PRO A O 1
ATOM 983 N N . ARG A 1 123 ? 10.052 11.092 -16.915 1.00 77.44 123 ARG A N 1
ATOM 984 C CA . ARG A 1 123 ? 9.987 11.899 -18.126 1.00 77.44 123 ARG A CA 1
ATOM 985 C C . ARG A 1 123 ? 11.261 11.616 -18.897 1.00 77.44 123 ARG A C 1
ATOM 987 O O . ARG A 1 123 ? 12.349 11.773 -18.353 1.00 77.44 123 ARG A O 1
ATOM 994 N N . PHE A 1 124 ? 11.113 11.204 -20.151 1.00 74.38 124 PHE A N 1
ATOM 995 C CA . PHE A 1 124 ? 12.230 11.201 -21.075 1.00 74.38 124 PHE A CA 1
ATOM 996 C C . PHE A 1 124 ? 12.655 12.660 -21.233 1.00 74.38 124 PHE A C 1
ATOM 998 O O . PHE A 1 124 ? 12.047 13.413 -21.993 1.00 74.38 124 PHE A O 1
ATOM 1005 N N . THR A 1 125 ? 13.628 13.096 -20.439 1.00 73.00 125 THR A N 1
ATOM 1006 C CA . THR A 1 125 ? 14.380 14.291 -20.768 1.00 73.00 125 THR A CA 1
ATOM 1007 C C . THR A 1 125 ? 15.179 13.886 -21.996 1.00 73.00 125 THR A C 1
ATOM 1009 O O . THR A 1 125 ? 15.973 12.949 -21.897 1.00 73.00 125 THR A O 1
ATOM 1012 N N . PRO A 1 126 ? 14.923 14.473 -23.182 1.00 70.69 126 PRO A N 1
ATOM 1013 C CA . PRO A 1 126 ? 15.820 14.263 -24.301 1.00 70.69 126 PRO A CA 1
ATOM 1014 C C . PRO A 1 126 ? 17.188 14.686 -23.786 1.00 70.69 126 PRO A C 1
ATOM 1016 O O . PRO A 1 126 ? 17.391 15.856 -23.468 1.00 70.69 126 PRO A O 1
ATOM 1019 N N . SER A 1 127 ? 18.056 13.697 -23.562 1.00 69.50 127 SER A N 1
ATOM 1020 C CA . SER A 1 127 ? 19.425 13.905 -23.121 1.00 69.50 127 SER A CA 1
ATOM 1021 C C . SER A 1 127 ? 19.987 14.950 -24.053 1.00 69.50 127 SER A C 1
ATOM 1023 O O . SER A 1 127 ? 19.981 14.692 -25.260 1.00 69.50 127 SER A O 1
ATOM 1025 N N . ASP A 1 128 ? 20.320 16.106 -23.473 1.00 57.22 128 ASP A N 1
ATOM 1026 C CA . ASP A 1 128 ? 20.705 17.348 -24.128 1.00 57.22 128 ASP A CA 1
ATOM 1027 C C . ASP A 1 128 ? 21.557 16.994 -25.337 1.00 57.22 128 ASP A C 1
ATOM 1029 O O . ASP A 1 128 ? 22.734 16.640 -25.232 1.00 57.22 128 ASP A O 1
ATOM 1033 N N . THR A 1 129 ? 20.877 16.869 -26.475 1.00 64.62 129 THR A N 1
ATOM 1034 C CA . THR A 1 129 ? 21.523 16.436 -27.695 1.00 64.62 129 THR A CA 1
ATOM 1035 C C . THR A 1 129 ? 22.234 17.699 -28.070 1.00 64.62 129 THR A C 1
ATOM 1037 O O . THR A 1 129 ? 21.591 18.647 -28.526 1.00 64.62 129 THR A O 1
ATOM 1040 N N . SER A 1 130 ? 23.528 17.738 -27.752 1.00 67.31 130 SER A N 1
ATOM 1041 C CA . SER A 1 130 ? 24.436 18.759 -28.236 1.00 67.31 130 SER A CA 1
ATOM 1042 C C . SER A 1 130 ? 24.003 19.109 -29.659 1.00 67.31 130 SER A C 1
ATOM 1044 O O . SER A 1 130 ? 23.731 18.188 -30.442 1.00 67.31 130 SER A O 1
ATOM 1046 N N . PRO A 1 131 ? 23.801 20.409 -29.953 1.00 70.81 131 PRO A N 1
ATOM 1047 C CA . PRO A 1 131 ? 23.152 20.851 -31.176 1.00 70.81 131 PRO A CA 1
ATOM 1048 C C . PRO A 1 131 ? 23.738 20.063 -32.344 1.00 70.81 131 PRO A C 1
ATOM 1050 O O . PRO A 1 131 ? 24.969 19.980 -32.427 1.00 70.81 131 PRO A O 1
ATOM 1053 N N . PRO A 1 132 ? 22.897 19.422 -33.181 1.00 62.69 132 PRO A N 1
ATOM 1054 C CA . PRO A 1 132 ? 23.383 18.561 -34.241 1.00 62.69 132 PRO A CA 1
ATOM 1055 C C . PRO A 1 132 ? 24.402 19.360 -35.038 1.00 62.69 132 PRO A C 1
ATOM 1057 O O . PRO A 1 132 ? 24.077 20.404 -35.609 1.00 62.69 132 PRO A O 1
ATOM 1060 N N . THR A 1 133 ? 25.655 18.909 -35.014 1.00 70.69 133 THR A N 1
ATOM 1061 C CA . THR A 1 133 ? 26.699 19.492 -35.846 1.00 70.69 133 THR A CA 1
ATOM 1062 C C . THR A 1 133 ? 26.159 19.455 -37.277 1.00 70.69 133 THR A C 1
ATOM 1064 O O . THR A 1 133 ? 25.679 18.398 -37.698 1.00 70.69 133 THR A O 1
ATOM 1067 N N . PRO A 1 134 ? 26.118 20.585 -38.003 1.00 68.06 134 PRO A N 1
ATOM 1068 C CA . PRO A 1 134 ? 25.393 20.692 -39.261 1.00 68.06 134 PRO A CA 1
ATOM 1069 C C . PRO A 1 134 ? 26.084 19.860 -40.345 1.00 68.06 134 PRO A C 1
ATOM 1071 O O . PRO A 1 134 ? 26.880 20.372 -41.124 1.00 68.06 134 PRO A O 1
ATOM 1074 N N . HIS A 1 135 ? 25.765 18.571 -40.420 1.00 60.66 135 HIS A N 1
ATOM 1075 C CA . HIS A 1 135 ? 26.210 17.701 -41.496 1.00 60.66 135 HIS A CA 1
ATOM 1076 C C . HIS A 1 135 ? 25.025 16.990 -42.149 1.00 60.66 135 HIS A C 1
ATOM 1078 O O . HIS A 1 135 ? 24.356 16.152 -41.558 1.00 60.66 135 HIS A O 1
ATOM 1084 N N . ALA A 1 136 ? 24.809 17.414 -43.399 1.00 56.84 136 ALA A N 1
ATOM 1085 C CA . ALA A 1 136 ? 24.145 16.757 -44.520 1.00 56.84 136 ALA A CA 1
ATOM 1086 C C . ALA A 1 136 ? 22.789 16.074 -44.262 1.00 56.84 136 ALA A C 1
ATOM 1088 O O . ALA A 1 136 ? 22.681 14.982 -43.712 1.00 56.84 136 ALA A O 1
ATOM 1089 N N . ARG A 1 137 ? 21.746 16.706 -44.818 1.00 50.44 137 ARG A N 1
ATOM 1090 C CA . ARG A 1 137 ? 20.409 16.146 -45.044 1.00 50.44 137 ARG A CA 1
ATOM 1091 C C . ARG A 1 137 ? 20.501 14.753 -45.680 1.00 50.44 137 ARG A C 1
ATOM 1093 O O . ARG A 1 137 ? 20.724 14.651 -46.882 1.00 50.44 137 A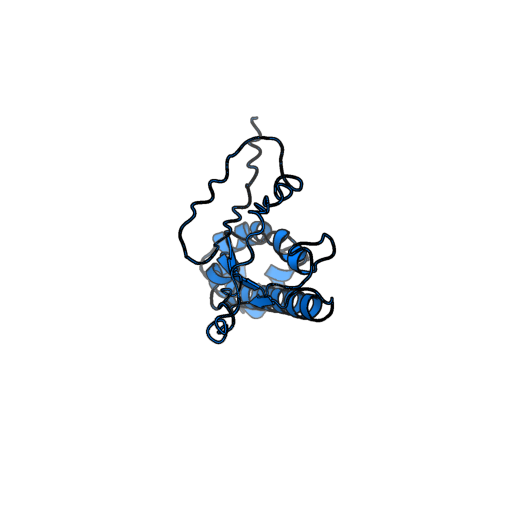RG A O 1
ATOM 1100 N N . HIS A 1 138 ? 20.237 13.706 -44.907 1.00 51.19 138 HIS A N 1
ATOM 1101 C CA . HIS A 1 138 ? 19.852 12.408 -45.450 1.00 51.19 138 HIS A CA 1
ATOM 1102 C C . HIS A 1 138 ? 18.407 12.120 -45.043 1.00 51.19 138 HIS A C 1
ATOM 1104 O O . HIS A 1 138 ? 18.081 11.950 -43.871 1.00 51.19 138 HIS A O 1
ATOM 1110 N N . VAL A 1 139 ? 17.528 12.141 -46.040 1.00 59.59 139 VAL A N 1
ATOM 1111 C CA . VAL A 1 139 ? 16.106 11.811 -45.925 1.00 59.59 139 VAL A CA 1
ATOM 1112 C C . VAL A 1 139 ? 15.978 10.287 -45.856 1.00 59.59 139 VAL A C 1
ATOM 1114 O O . VAL A 1 139 ? 16.428 9.610 -46.774 1.00 59.59 139 VAL A O 1
ATOM 1117 N N . LEU A 1 140 ? 15.368 9.750 -44.796 1.00 45.06 140 LEU A N 1
ATOM 1118 C CA . LEU A 1 140 ? 14.888 8.360 -44.684 1.00 45.06 140 LEU A CA 1
ATOM 1119 C C . LEU A 1 140 ? 13.666 8.316 -43.738 1.00 45.06 140 LEU A C 1
ATOM 1121 O O . LEU A 1 140 ? 13.429 9.271 -42.994 1.00 45.06 140 LEU A O 1
ATOM 1125 N N . PRO A 1 141 ? 12.812 7.280 -43.832 1.00 47.78 141 PRO A N 1
ATOM 1126 C CA . PRO A 1 141 ? 11.372 7.440 -43.835 1.00 47.78 141 PRO A CA 1
ATOM 1127 C C . PRO A 1 141 ? 10.759 7.236 -42.454 1.00 47.78 141 PRO A C 1
ATOM 1129 O O . PRO A 1 141 ? 11.248 6.490 -41.607 1.00 47.78 141 PRO A O 1
ATOM 1132 N N . SER A 1 142 ? 9.608 7.871 -42.285 1.00 43.72 142 SER A N 1
ATOM 1133 C CA . SER A 1 142 ? 8.697 7.779 -41.152 1.00 43.72 142 SER A CA 1
ATOM 1134 C C . SER A 1 142 ? 8.326 6.331 -40.796 1.00 43.72 142 SER A C 1
ATOM 1136 O O . SER A 1 142 ? 7.408 5.753 -41.380 1.00 43.72 142 SER A O 1
ATOM 1138 N N . GLN A 1 143 ? 8.992 5.760 -39.788 1.00 38.84 143 GLN A N 1
ATOM 1139 C CA . GLN A 1 143 ? 8.534 4.548 -39.105 1.00 38.84 143 GLN A CA 1
ATOM 1140 C C . GLN A 1 143 ? 7.617 4.918 -37.933 1.00 38.84 143 GLN A C 1
ATOM 1142 O O . GLN A 1 143 ? 8.048 5.272 -36.835 1.00 38.84 143 GLN A O 1
ATOM 1147 N N . THR A 1 144 ? 6.313 4.811 -38.168 1.00 40.03 144 THR A N 1
ATOM 1148 C CA . THR A 1 144 ? 5.277 4.901 -37.137 1.00 40.03 144 THR A CA 1
ATOM 1149 C C . THR A 1 144 ? 5.324 3.645 -36.258 1.00 40.03 144 THR A C 1
ATOM 1151 O O . THR A 1 144 ? 4.787 2.599 -36.624 1.00 40.03 144 THR A O 1
ATOM 1154 N N . ARG A 1 145 ? 5.956 3.722 -35.079 1.00 38.78 145 ARG A N 1
ATOM 1155 C CA . ARG A 1 145 ? 5.862 2.665 -34.054 1.00 38.78 145 ARG A CA 1
ATOM 1156 C C . ARG A 1 145 ? 4.425 2.581 -33.526 1.00 38.78 145 ARG A C 1
ATOM 1158 O O . ARG A 1 145 ? 3.956 3.476 -32.825 1.00 38.78 145 ARG A O 1
ATOM 1165 N N . ARG A 1 146 ? 3.726 1.494 -33.865 1.00 36.09 146 ARG A N 1
ATOM 1166 C CA . ARG A 1 146 ? 2.436 1.114 -33.268 1.00 36.09 146 ARG A CA 1
ATOM 1167 C C . ARG A 1 146 ? 2.666 0.610 -31.838 1.00 36.09 146 ARG A C 1
ATOM 1169 O O . ARG A 1 146 ? 3.493 -0.270 -31.622 1.00 36.09 146 ARG A O 1
ATOM 1176 N N . LEU A 1 147 ? 1.934 1.173 -30.876 1.00 37.50 147 LEU A N 1
ATOM 1177 C CA . LEU A 1 147 ? 1.874 0.688 -29.495 1.00 37.50 147 LEU A CA 1
ATOM 1178 C C . LEU A 1 147 ? 1.066 -0.619 -29.422 1.00 37.50 147 LEU A C 1
ATOM 1180 O O . LEU A 1 147 ? 0.052 -0.785 -30.098 1.00 37.50 147 LEU A O 1
ATOM 1184 N N . ILE A 1 148 ? 1.572 -1.538 -28.606 1.00 40.16 148 ILE A N 1
ATOM 1185 C CA . ILE A 1 148 ? 1.181 -2.944 -28.466 1.00 40.16 148 ILE A CA 1
ATOM 1186 C C . ILE A 1 148 ? -0.180 -3.073 -27.732 1.00 40.16 148 ILE A C 1
ATOM 1188 O O . ILE A 1 148 ? -0.307 -2.562 -26.621 1.00 40.16 148 ILE A O 1
ATOM 1192 N N . PRO A 1 149 ? -1.184 -3.790 -28.283 1.00 39.22 149 PRO A N 1
ATOM 1193 C CA . PRO A 1 149 ? -2.544 -3.895 -27.728 1.00 39.22 149 PRO A CA 1
ATOM 1194 C C . PRO A 1 149 ? -2.763 -5.050 -26.716 1.00 39.22 149 PRO A C 1
ATOM 1196 O O . PRO A 1 149 ? -3.851 -5.616 -26.651 1.00 39.22 149 PRO A O 1
ATOM 1199 N N . TRP A 1 150 ? -1.764 -5.431 -25.910 1.00 40.44 150 TRP A N 1
ATOM 1200 C CA . TRP A 1 150 ? -1.841 -6.654 -25.078 1.00 40.44 150 TRP A CA 1
ATOM 1201 C C . TRP A 1 150 ? -2.376 -6.457 -23.648 1.00 40.44 150 TRP A C 1
ATOM 1203 O O . TRP A 1 150 ? -2.692 -7.434 -22.975 1.00 40.44 150 TRP A O 1
ATOM 1213 N N . ILE A 1 151 ? -2.568 -5.215 -23.186 1.00 45.12 151 ILE A N 1
ATOM 1214 C CA . ILE A 1 151 ? -3.054 -4.942 -21.815 1.00 45.12 151 ILE A CA 1
ATOM 1215 C C . ILE A 1 151 ? -4.522 -5.386 -21.614 1.00 45.12 151 ILE A C 1
ATOM 1217 O O . ILE A 1 151 ? -4.973 -5.588 -20.491 1.00 45.12 151 ILE A O 1
ATOM 1221 N N . HIS A 1 152 ? -5.261 -5.656 -22.694 1.00 42.34 152 HIS A N 1
ATOM 1222 C CA . HIS A 1 152 ? -6.624 -6.190 -22.615 1.00 42.34 152 HIS A CA 1
ATOM 1223 C C . HIS A 1 152 ? -6.715 -7.712 -22.409 1.00 42.34 152 HIS A C 1
ATOM 1225 O O . HIS A 1 152 ? -7.818 -8.207 -22.182 1.00 42.34 152 HIS A O 1
ATOM 1231 N N . ALA A 1 153 ? -5.606 -8.458 -22.466 1.00 39.59 153 ALA A N 1
ATOM 1232 C CA . ALA A 1 153 ? -5.649 -9.923 -22.502 1.00 39.59 153 ALA A CA 1
ATOM 1233 C C . ALA A 1 153 ? -5.716 -10.608 -21.125 1.00 39.59 153 ALA A C 1
ATOM 1235 O O . ALA A 1 153 ? -6.060 -11.783 -21.061 1.00 39.59 153 ALA A O 1
ATOM 1236 N N . LEU A 1 154 ? -5.413 -9.909 -20.024 1.00 42.34 154 LEU A N 1
ATOM 1237 C CA . LEU A 1 154 ? -5.322 -10.554 -18.704 1.00 42.34 154 LEU A CA 1
ATOM 1238 C C . LEU A 1 154 ? -6.586 -10.433 -17.836 1.00 42.34 154 LEU A C 1
ATOM 1240 O O . LEU A 1 154 ? -6.683 -11.163 -16.857 1.00 42.34 154 LEU A O 1
ATOM 1244 N N . SER A 1 155 ? -7.571 -9.597 -18.208 1.00 41.50 155 SER A N 1
ATOM 1245 C CA . SER A 1 155 ? -8.795 -9.394 -17.401 1.00 41.50 155 SER A CA 1
ATOM 1246 C C . SER A 1 155 ? -10.034 -8.922 -18.193 1.00 41.50 155 SER A C 1
ATOM 1248 O O . SER A 1 155 ? -10.604 -7.881 -17.864 1.00 41.50 155 SER A O 1
ATOM 1250 N N . ARG A 1 156 ? -10.505 -9.641 -19.225 1.00 38.22 156 ARG A N 1
ATOM 1251 C CA . ARG A 1 156 ? -11.836 -9.365 -19.824 1.00 38.22 156 ARG A CA 1
ATOM 1252 C C . ARG A 1 156 ? -12.620 -10.626 -20.200 1.00 38.22 156 ARG A C 1
ATOM 1254 O O . ARG A 1 156 ? -12.120 -11.422 -20.986 1.00 38.22 156 ARG A O 1
ATOM 1261 N N . PRO A 1 157 ? -13.907 -10.716 -19.824 1.00 35.66 157 PRO A N 1
ATOM 1262 C CA . PRO A 1 157 ? -15.001 -10.701 -20.783 1.00 35.66 157 PRO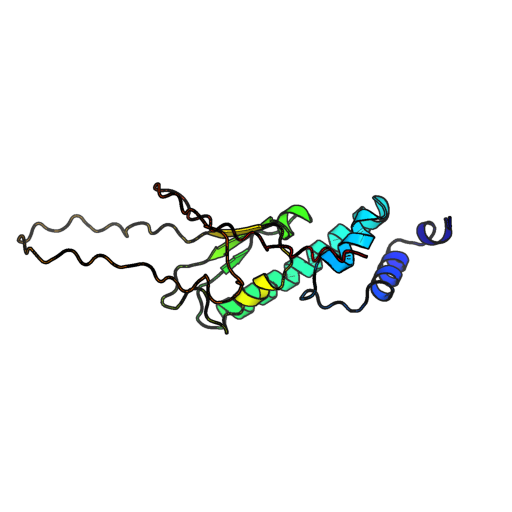 A CA 1
ATOM 1263 C C . PRO A 1 157 ? -15.305 -9.251 -21.210 1.00 35.66 157 PRO A C 1
ATOM 1265 O O . PRO A 1 157 ? -15.193 -8.321 -20.412 1.00 35.66 157 PRO A O 1
ATOM 1268 N N . ALA A 1 158 ? -15.614 -9.060 -22.497 1.00 45.28 158 ALA A N 1
ATOM 1269 C CA . ALA A 1 158 ? -15.947 -7.779 -23.136 1.00 45.28 158 ALA A CA 1
ATOM 1270 C C . ALA A 1 158 ? -16.936 -6.968 -22.272 1.00 45.28 158 ALA A C 1
ATOM 1272 O O . ALA A 1 158 ? -17.927 -7.508 -21.802 1.00 45.28 158 ALA A O 1
ATOM 1273 N N . THR A 1 159 ? -16.768 -5.679 -21.987 1.00 49.16 159 THR A N 1
ATOM 1274 C CA . THR A 1 159 ? -16.735 -4.547 -22.919 1.00 49.16 159 THR A CA 1
ATOM 1275 C C . THR A 1 159 ? -16.485 -3.315 -22.045 1.00 49.16 159 THR A C 1
ATOM 1277 O O . THR A 1 159 ? -17.271 -3.085 -21.142 1.00 49.16 159 THR A O 1
ATOM 1280 N N . GLU A 1 160 ? -15.427 -2.534 -22.267 1.00 39.25 160 GLU A N 1
ATOM 1281 C CA . GLU A 1 160 ? -15.386 -1.124 -21.833 1.00 39.25 160 GLU A CA 1
ATOM 1282 C C . GLU A 1 160 ? -14.199 -0.420 -22.495 1.00 39.25 160 GLU A C 1
ATOM 1284 O O . GLU A 1 160 ? -13.113 -0.978 -22.643 1.00 39.25 160 GLU A O 1
ATOM 1289 N N . ARG A 1 161 ? -14.408 0.782 -23.012 1.00 39.75 161 ARG A N 1
ATOM 1290 C CA . ARG A 1 161 ? -13.427 1.520 -23.813 1.00 39.75 161 ARG A CA 1
ATOM 1291 C C . ARG A 1 161 ? -12.620 2.405 -22.863 1.00 39.75 161 ARG A C 1
ATOM 1293 O O . ARG A 1 161 ? -13.183 3.292 -22.241 1.00 39.75 161 ARG A O 1
ATOM 1300 N N . SER A 1 162 ? -11.320 2.160 -22.729 1.00 42.88 162 SER A N 1
ATOM 1301 C CA . SER A 1 162 ? -10.402 3.067 -22.032 1.00 42.88 162 SER A CA 1
ATOM 1302 C C . SER A 1 162 ? -9.899 4.114 -23.027 1.00 42.88 162 SER A C 1
ATOM 1304 O O . SER A 1 162 ? -9.132 3.783 -23.932 1.00 42.88 162 SER A O 1
ATOM 1306 N N . GLU A 1 163 ? -10.357 5.357 -22.891 1.00 38.09 163 GLU A N 1
ATOM 1307 C CA . GLU A 1 163 ? -9.858 6.501 -23.657 1.00 38.09 163 GLU A CA 1
ATOM 1308 C C . GLU A 1 163 ? -8.530 6.991 -23.069 1.00 38.09 163 GLU A C 1
ATOM 1310 O O . GLU A 1 163 ? -8.457 7.408 -21.915 1.00 38.09 163 GLU A O 1
ATOM 1315 N N . SER A 1 164 ? -7.460 6.945 -23.869 1.00 41.38 164 SER A N 1
ATOM 1316 C CA . SER A 1 164 ? -6.209 7.635 -23.553 1.00 41.38 164 SER A CA 1
ATOM 1317 C C . SER A 1 164 ? -6.244 9.031 -24.175 1.00 41.38 164 SER A C 1
ATOM 1319 O O . SER A 1 164 ? -6.126 9.161 -25.397 1.00 41.38 164 SER A O 1
ATOM 1321 N N . LEU A 1 165 ? -6.384 10.077 -23.360 1.00 34.53 165 LEU A N 1
ATOM 1322 C CA . LEU A 1 165 ? -6.226 11.453 -23.829 1.00 34.53 165 LEU A CA 1
ATOM 1323 C C . LEU A 1 165 ? -4.727 11.769 -23.962 1.00 34.53 165 LEU A C 1
ATOM 1325 O O . LEU A 1 165 ? -3.963 11.617 -23.009 1.00 34.53 165 LEU A O 1
ATOM 1329 N N . ARG A 1 166 ? -4.287 12.182 -25.156 1.00 41.72 166 ARG A N 1
ATOM 1330 C CA . ARG A 1 166 ? -2.909 12.627 -25.405 1.00 41.72 166 ARG A CA 1
ATOM 1331 C C . ARG A 1 166 ? -2.813 14.140 -25.268 1.00 41.72 166 ARG A C 1
ATOM 1333 O O . ARG A 1 166 ? -3.314 14.849 -26.131 1.00 41.72 166 ARG A O 1
ATOM 1340 N N . GLN A 1 167 ? -2.057 14.610 -24.280 1.00 34.59 167 GLN A N 1
ATOM 1341 C CA . GLN A 1 167 ? -1.361 15.898 -24.358 1.00 34.59 167 GLN A CA 1
ATOM 1342 C C . GLN A 1 167 ? -0.225 15.947 -23.327 1.00 34.59 167 GLN A C 1
ATOM 1344 O O . GLN A 1 167 ? -0.485 16.012 -22.136 1.00 34.59 167 GLN A O 1
ATOM 1349 N N . GLY A 1 168 ? 1.026 15.876 -23.802 1.00 42.00 168 GLY A N 1
ATOM 1350 C CA . GLY A 1 168 ? 2.260 16.434 -23.207 1.00 42.00 168 GLY A CA 1
ATOM 1351 C C . GLY A 1 168 ? 2.617 16.238 -21.723 1.00 42.00 168 GLY A C 1
ATOM 1352 O O . GLY A 1 168 ? 3.594 16.832 -21.277 1.00 42.00 168 GLY A O 1
ATOM 1353 N N . GLN A 1 169 ? 1.874 15.470 -20.936 1.00 47.97 169 GLN A N 1
ATOM 1354 C CA . GLN A 1 169 ? 1.966 15.457 -19.478 1.00 47.97 169 GLN A CA 1
ATOM 1355 C C . GLN A 1 169 ? 1.893 14.025 -18.946 1.00 47.97 169 GLN A C 1
ATOM 1357 O O . GLN A 1 169 ? 1.333 13.151 -19.602 1.00 47.97 169 GLN A O 1
ATOM 1362 N N . ASN A 1 170 ? 2.520 13.813 -17.781 1.00 42.88 170 ASN A N 1
ATOM 1363 C CA . ASN A 1 170 ? 2.571 12.587 -16.974 1.00 42.88 170 ASN A CA 1
ATOM 1364 C C . ASN A 1 170 ? 1.584 11.496 -17.427 1.00 42.88 170 ASN A C 1
ATOM 1366 O O . ASN A 1 170 ? 0.370 11.665 -17.320 1.00 42.88 170 ASN A O 1
ATOM 1370 N N . HIS A 1 171 ? 2.104 10.361 -17.900 1.00 48.78 171 HIS A N 1
ATOM 1371 C CA . HIS A 1 171 ? 1.273 9.212 -18.245 1.00 48.78 171 HIS A CA 1
ATOM 1372 C C . HIS A 1 171 ? 0.685 8.592 -16.973 1.00 48.78 171 HIS A C 1
ATOM 1374 O O . HIS A 1 171 ? 1.266 7.679 -16.401 1.00 48.78 171 HIS A O 1
ATOM 1380 N N . THR A 1 172 ? -0.472 9.077 -16.531 1.00 47.81 172 THR A N 1
ATOM 1381 C CA . THR A 1 172 ? -1.252 8.421 -15.482 1.00 47.81 172 THR A CA 1
ATOM 1382 C C . THR A 1 172 ? -2.060 7.296 -16.119 1.00 47.81 172 THR A C 1
ATOM 1384 O O . THR A 1 172 ? -3.071 7.536 -16.779 1.00 47.81 172 THR A O 1
ATOM 1387 N N . ILE A 1 173 ? -1.611 6.053 -15.950 1.00 57.28 173 ILE A N 1
ATOM 1388 C CA . ILE A 1 173 ? -2.426 4.887 -16.298 1.00 57.28 173 ILE A CA 1
ATOM 1389 C C . ILE A 1 173 ? -3.389 4.651 -15.137 1.00 57.28 173 ILE A C 1
ATOM 1391 O O . ILE A 1 173 ? -2.973 4.197 -14.076 1.00 57.28 173 ILE A O 1
ATOM 1395 N N . TYR A 1 174 ? -4.671 4.958 -15.332 1.00 52.00 174 TYR A N 1
ATOM 1396 C CA . TYR A 1 174 ? -5.705 4.640 -14.352 1.00 52.00 174 TYR A CA 1
ATOM 1397 C C . TYR A 1 174 ? -6.087 3.166 -14.459 1.00 52.00 174 TYR A C 1
ATOM 1399 O O . TYR A 1 174 ? -6.791 2.757 -15.382 1.00 52.00 174 TYR A O 1
ATOM 1407 N N . TRP A 1 175 ? -5.651 2.372 -13.486 1.00 52.81 175 TRP A N 1
ATOM 1408 C CA . TRP A 1 175 ? -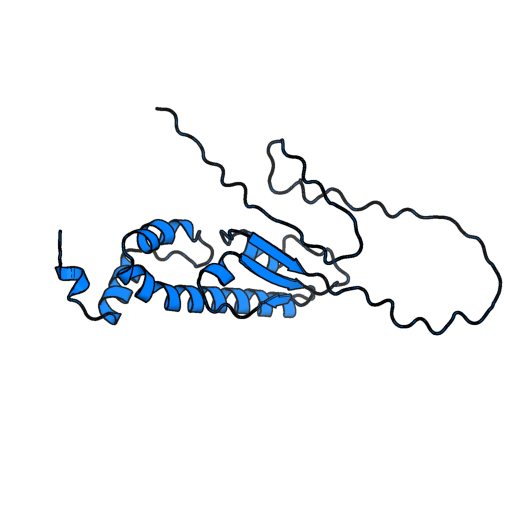6.235 1.059 -13.238 1.00 52.81 175 TRP A CA 1
ATOM 1409 C C . TRP A 1 175 ? -7.354 1.198 -12.214 1.00 52.81 175 TRP A C 1
ATOM 1411 O O . TRP A 1 175 ? -7.102 1.379 -11.024 1.00 52.81 175 TRP A O 1
ATOM 1421 N N . LYS A 1 176 ? -8.601 1.105 -12.682 1.00 51.53 176 LYS A N 1
ATOM 1422 C CA . LYS A 1 176 ? -9.757 0.917 -11.808 1.00 51.53 176 LYS A CA 1
ATOM 1423 C C . LYS A 1 176 ? -10.053 -0.576 -11.776 1.00 51.53 176 LYS A C 1
ATOM 1425 O O . LYS A 1 176 ? -10.451 -1.144 -12.792 1.00 51.53 176 LYS A O 1
ATOM 1430 N N . ALA A 1 177 ? -9.810 -1.225 -10.640 1.00 51.00 177 ALA A N 1
ATOM 1431 C CA . ALA A 1 177 ? -10.180 -2.624 -10.474 1.00 51.00 177 ALA A CA 1
ATOM 1432 C C . ALA A 1 177 ? -11.700 -2.741 -10.661 1.00 51.00 177 ALA A C 1
ATOM 1434 O O . ALA A 1 177 ? -12.471 -2.176 -9.882 1.00 51.00 177 ALA A O 1
ATOM 1435 N N . ALA A 1 178 ? -12.138 -3.428 -11.718 1.00 48.31 178 ALA A N 1
ATOM 1436 C CA . ALA A 1 178 ? -13.548 -3.704 -11.941 1.00 48.31 178 ALA A CA 1
ATOM 1437 C C . ALA A 1 178 ? -14.028 -4.636 -10.821 1.00 48.31 178 ALA A C 1
ATOM 1439 O O . ALA A 1 178 ? -13.827 -5.851 -10.868 1.00 48.31 178 ALA A O 1
ATOM 1440 N N . GLN A 1 179 ? -14.628 -4.067 -9.774 1.00 46.00 179 GLN A N 1
ATOM 1441 C CA . GLN A 1 179 ? -15.296 -4.859 -8.752 1.00 46.00 179 GLN A CA 1
ATOM 1442 C C . GLN A 1 179 ? -16.500 -5.515 -9.417 1.00 46.00 179 GLN A C 1
ATOM 1444 O O . GLN A 1 179 ? -17.512 -4.873 -9.677 1.00 46.00 179 GLN A O 1
ATOM 1449 N N . THR A 1 180 ? -16.364 -6.798 -9.749 1.00 44.44 180 THR A N 1
ATOM 1450 C CA . THR A 1 180 ? -17.463 -7.577 -10.310 1.00 44.44 180 THR A CA 1
ATOM 1451 C C . THR A 1 180 ? -18.459 -7.830 -9.184 1.00 44.44 180 THR A C 1
ATOM 1453 O O . THR A 1 180 ? -18.381 -8.832 -8.473 1.00 44.44 180 THR A O 1
ATOM 1456 N N . THR A 1 181 ? -19.385 -6.901 -8.975 1.00 46.25 181 THR A N 1
ATOM 1457 C CA . THR A 1 181 ? -20.556 -7.107 -8.129 1.00 46.25 181 THR A CA 1
ATOM 1458 C C . THR A 1 181 ? -21.450 -8.129 -8.826 1.00 46.25 181 THR A C 1
ATOM 1460 O 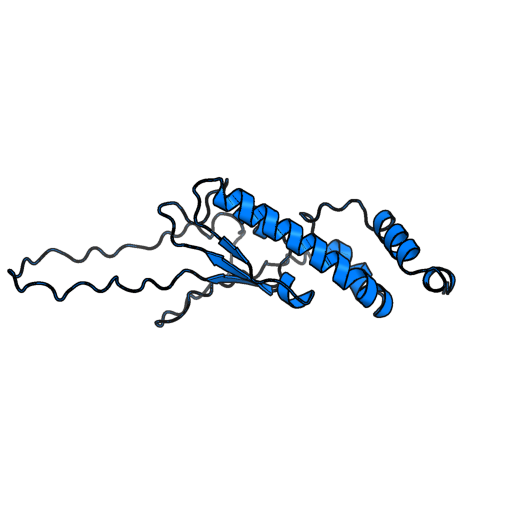O . THR A 1 181 ? -22.357 -7.793 -9.581 1.00 46.25 181 THR A O 1
ATOM 1463 N N . ARG A 1 182 ? -21.187 -9.425 -8.608 1.00 40.75 182 ARG A N 1
ATOM 1464 C CA . ARG A 1 182 ? -22.155 -10.474 -8.951 1.00 40.75 182 ARG A CA 1
ATOM 1465 C C . ARG A 1 182 ? -23.377 -10.284 -8.057 1.00 40.75 182 ARG A C 1
ATOM 1467 O O . ARG A 1 182 ? -23.426 -10.797 -6.940 1.00 40.75 182 ARG A O 1
ATOM 1474 N N . GLY A 1 183 ? -24.346 -9.524 -8.558 1.00 46.34 183 GLY A N 1
ATOM 1475 C CA . GLY A 1 183 ? -25.695 -9.464 -8.019 1.00 46.34 183 GLY A CA 1
ATOM 1476 C C . GLY A 1 183 ? -26.289 -10.865 -8.047 1.00 46.34 183 GLY A C 1
ATOM 1477 O O . GLY A 1 183 ? -26.663 -11.379 -9.098 1.00 46.34 183 GLY A O 1
ATOM 1478 N N . ARG A 1 184 ? -26.321 -11.513 -6.884 1.00 47.22 184 ARG A N 1
ATOM 1479 C CA . ARG A 1 184 ? -27.036 -12.768 -6.678 1.00 47.22 184 ARG A CA 1
ATOM 1480 C C . ARG A 1 184 ? -28.511 -12.399 -6.533 1.00 47.22 184 ARG A C 1
ATOM 1482 O O . ARG A 1 184 ? -28.965 -12.128 -5.425 1.00 47.22 184 ARG A O 1
ATOM 1489 N N . HIS A 1 185 ? -29.221 -12.298 -7.657 1.00 49.97 185 HIS A N 1
ATOM 1490 C CA . HIS A 1 185 ? -30.680 -12.263 -7.629 1.00 49.97 185 HIS A CA 1
ATOM 1491 C C . HIS A 1 185 ? -31.163 -13.566 -6.982 1.00 49.97 185 HIS A C 1
ATOM 1493 O O . HIS A 1 185 ? -30.753 -14.655 -7.390 1.00 49.97 185 HIS A O 1
ATOM 1499 N N . ARG A 1 186 ? -31.917 -13.408 -5.892 1.00 61.72 186 ARG A N 1
ATOM 1500 C CA . ARG A 1 186 ? -32.708 -14.469 -5.271 1.00 61.72 186 ARG A CA 1
ATOM 1501 C C . ARG A 1 186 ? -33.959 -14.712 -6.095 1.00 61.72 186 ARG A C 1
ATOM 1503 O O . ARG A 1 186 ? -34.464 -13.713 -6.654 1.00 61.72 186 ARG A O 1
#

pLDDT: mean 71.86, std 20.05, range [34.53, 95.0]

Radius of gyration: 22.67 Å; chains: 1; bounding box: 59×36×74 Å

Organism: NCBI:txid147558

Secondary structure (DSSP, 8-state):
--TTTTTS-HHHHHHHHHHHS----TTS-THHHHHHHHH-HHHHHHHHHHHHHHHHHHHHHHHHHHHHTTSPPEEEPPP-SHHHHHEEEEEE---SS-TT-TT-GGGGGGGS--SEEEEEPPP----------------------PPP-GGGSSS-SS--------SSS-----B-----------

Foldseek 3Di:
DDCVLVPDDLVVNVVVVCVVQPVAPLLAEPVSCVCVCVVDVVSVVSCFVVNLVNLVVVVVVLQVVQVVPQAWHKDWDRDDTPLCSLATEIETEPGPDDNDDVPRSVVSCVSYNHQWYWYWYPPPPVPPPPPPPDDDDDDDDDDDDDDDPCPPPPDDDDDDDDDDDDDDDTPTDTDHPPPPPPPPDD

Sequence (186 aa):
MSPHLLSLPPELRLRIYFYLIPNIPLSSPATQFTGLLYSCKYIRSELEPEIIKLMFAFLRSVQDRTSKSSYANITFDTPHKLGDVLNLRVERDSGPGAIYARDDPFIALLYMHLSSLTIQLPRFTPSDTSPPTPHARHVLPSQTRRLIPWIHALSRPATERSESLRQGQNHTIYWKAAQTTRGRHR